Protein AF-A0A8D2QT32-F1 (afdb_monomer)

Mean predicted aligned error: 5.71 Å

Foldseek 3Di:
DLLLLLQLLQQLQFFDPPDPPQPPQDDNRAHPLSNLLSVLLVLLVVLLVLLVPQDDLVPDDPVNDDSVVSVVSNVVSNVSSVVSNVVSLVSQVVLVDVLLNVLQVVLSVLQVVLVCVVPVPVPPPPDLEDPDAPVVLLSSQCSNWQSSSLSSQLSSCVSSVHDPLLSNLSSLLSRLLRVLLQLLVQLVQQQDPDDPDRDDHRCHRQLNNQLCVVQPVVRSVVQQVVQCPPPNNGVSVSVSVSSNVDCSNVVSLVSSVVSLVSSLVSLVPGDDDPSSVVSNVSSVVSSDTD

Solvent-accessible surface area (backbone atoms only — not comparable to full-atom values): 15264 Å² total; per-residue (Å²): 112,63,27,58,49,33,48,30,53,35,38,20,58,43,78,38,92,83,51,82,87,64,65,86,56,50,59,95,54,30,47,56,65,40,52,52,48,17,53,34,50,43,32,42,51,50,17,52,52,39,50,68,64,54,73,66,75,92,74,64,52,86,86,77,55,60,69,69,57,53,53,50,49,39,53,50,31,50,53,52,17,50,52,33,38,51,50,25,53,53,56,46,58,72,62,75,40,68,67,45,43,50,40,52,54,51,20,52,52,34,31,54,54,18,50,46,64,70,56,68,56,74,71,51,88,90,56,87,54,74,99,55,52,66,70,56,49,52,52,42,46,35,25,52,64,9,33,50,43,9,34,47,28,20,34,36,28,54,76,50,61,44,55,73,68,58,18,48,29,32,22,45,22,27,32,23,41,36,50,14,44,51,40,38,62,51,40,46,70,79,70,53,84,66,80,92,64,78,61,82,77,64,58,78,24,59,27,46,28,43,29,26,69,76,62,36,62,71,58,42,54,49,52,54,56,72,30,18,62,99,73,79,52,67,40,45,56,65,53,47,53,54,32,62,76,46,64,4,46,61,51,34,52,52,50,18,40,52,25,27,52,51,16,51,59,32,50,68,82,38,55,93,42,72,39,40,51,51,55,46,49,53,39,52,61,49,55,60,73,135

Sequence (290 aa):
MRGLVVLLISKAAGPSTADLSFQHDMVSGIYSSQRSLAEITELIHTAFLVHRGIVNIGELKSCDGPLKDMQFGNKMAVLSGDFLLANACTSLAQLQNTKVVELISSAIGDLVQGIYYENSKSSEENCLTDDIGISRWKEQVFLSHSALLAKSCQAAMELAKHSAEIQDMAFQYGKHMSMSHKLHSDLQPFVRESSSDTIAFSLNSAPAILHQEFRGREAWLKQIREAQGKGNIVDYKKLQEAIKAGKGVTSAIDLCRCHGNRALAALERFPPSEARDALANIVYAVTRFP

InterPro domains:
  IPR000092 Polyprenyl synthetase-like [PF00348] (1-192)
  IPR008949 Isoprenoid synthase domain superfamily [G3DSA:1.10.600.10] (1-288)
  IPR008949 Isoprenoid synthase domain superfamily [SSF48576] (1-286)

Radius of gyration: 21.23 Å; Cα contacts (8 Å, |Δi|>4): 373; chains: 1; bounding box: 51×42×56 Å

Secondary structure (DSSP, 8-state):
-HHHHHHHHHHHH-S-TT-GGGGGGEETTEEHHHHHHHHHHHHHHHHHHHHHT---GGG--GGG--HHHHHHHHHHHHHHHHHHHHHHHHHHHHT--HHHHHHHHHHHHHHHHHHHHHHTTTTSTT-SS-S--HHHHHHHHIIIIIHHHHHHHHHHHHHTT--HHHHHHHHHHHHHHHHHHHHHHHHHHHHS--SS------TTSHHHHHHHHHH-HHHHHHHHHHHHGGGT---HHHHHHHHHHTTHHHHHHHHHHHHHHHHHHHHTTSPS-HHHHHHHHHHHHHH---

Structure (mmCIF, N/CA/C/O backbone):
data_AF-A0A8D2QT32-F1
#
_entry.id   AF-A0A8D2QT32-F1
#
loop_
_atom_site.group_PDB
_atom_site.id
_atom_site.type_symbol
_atom_site.label_atom_id
_atom_site.label_alt_id
_atom_site.label_comp_id
_atom_site.label_asym_id
_atom_site.label_entity_id
_atom_site.label_seq_id
_atom_site.pdbx_PDB_ins_code
_atom_site.Cartn_x
_atom_site.Cartn_y
_atom_site.Cartn_z
_atom_site.occupancy
_atom_site.B_iso_or_equiv
_atom_site.auth_seq_id
_atom_site.auth_comp_id
_atom_site.auth_asym_id
_atom_site.auth_atom_id
_atom_site.pdbx_PDB_model_num
ATOM 1 N N . MET A 1 1 ? -6.518 7.795 1.525 1.00 81.88 1 MET A N 1
ATOM 2 C CA . MET A 1 1 ? -7.447 6.669 1.209 1.00 81.88 1 MET A CA 1
ATOM 3 C C . MET A 1 1 ? -7.373 5.589 2.284 1.00 81.88 1 MET A C 1
ATOM 5 O O . MET A 1 1 ? -8.392 4.978 2.578 1.00 81.88 1 MET A O 1
ATOM 9 N N . ARG A 1 2 ? -6.199 5.357 2.887 1.00 93.25 2 ARG A N 1
ATOM 10 C CA . ARG A 1 2 ? -5.978 4.317 3.897 1.00 93.25 2 ARG A CA 1
ATOM 11 C C . ARG A 1 2 ? -6.874 4.509 5.124 1.00 93.25 2 ARG A C 1
ATOM 13 O O . ARG A 1 2 ? -7.544 3.566 5.518 1.00 93.25 2 ARG A O 1
ATOM 20 N N . GLY A 1 3 ? -6.970 5.729 5.651 1.00 95.88 3 GLY A N 1
ATOM 21 C CA . GLY A 1 3 ? -7.831 6.061 6.789 1.00 95.88 3 GLY A CA 1
ATOM 22 C C . GLY A 1 3 ? -9.308 5.794 6.494 1.00 95.88 3 GLY A C 1
ATOM 23 O O . GLY A 1 3 ? -9.981 5.137 7.279 1.00 95.88 3 GLY A O 1
ATOM 24 N N . LEU A 1 4 ? -9.797 6.193 5.313 1.00 97.38 4 LEU A N 1
ATOM 25 C CA . LEU A 1 4 ? -11.166 5.880 4.879 1.00 97.38 4 LEU A CA 1
ATOM 26 C C . LEU A 1 4 ? -11.419 4.368 4.840 1.00 97.38 4 LEU A C 1
ATOM 28 O O . LEU A 1 4 ? -12.460 3.910 5.297 1.00 97.38 4 LEU A O 1
ATOM 32 N N . VAL A 1 5 ? -10.470 3.588 4.325 1.00 98.38 5 VAL A N 1
ATOM 33 C CA . VAL A 1 5 ? -10.592 2.128 4.277 1.00 98.38 5 VAL A CA 1
ATOM 34 C C . VAL A 1 5 ? -10.629 1.525 5.683 1.00 98.38 5 VAL A C 1
ATOM 36 O O . VAL A 1 5 ? -11.460 0.658 5.936 1.00 98.38 5 VAL A O 1
ATOM 39 N N . VAL A 1 6 ? -9.798 2.020 6.607 1.00 98.56 6 VAL A N 1
ATOM 40 C CA . VAL A 1 6 ? -9.816 1.618 8.025 1.00 98.56 6 VAL A CA 1
ATOM 41 C C . VAL A 1 6 ? -11.172 1.938 8.671 1.00 98.56 6 VAL A C 1
ATOM 43 O O . VAL A 1 6 ? -11.722 1.111 9.396 1.00 98.56 6 VAL A O 1
ATOM 46 N N . LEU A 1 7 ? -11.767 3.094 8.370 1.00 98.31 7 LEU A N 1
ATOM 47 C CA . LEU A 1 7 ? -13.100 3.457 8.864 1.00 98.31 7 LEU A CA 1
ATOM 48 C C . LEU A 1 7 ? -14.201 2.574 8.265 1.00 98.31 7 LEU A C 1
ATOM 50 O O . LEU A 1 7 ? -15.083 2.110 8.984 1.00 98.31 7 LEU A O 1
ATOM 54 N N . LEU A 1 8 ? -14.150 2.318 6.958 1.00 98.44 8 LEU A N 1
ATOM 55 C CA . LEU A 1 8 ? -15.134 1.487 6.271 1.00 98.44 8 LEU A CA 1
ATOM 56 C C . LEU A 1 8 ? -15.074 0.029 6.739 1.00 98.44 8 LEU A C 1
ATOM 58 O O . LEU A 1 8 ? -16.126 -0.544 7.001 1.00 98.44 8 LEU A O 1
ATOM 62 N N . ILE A 1 9 ? -13.882 -0.560 6.906 1.00 98.31 9 ILE A N 1
ATOM 63 C CA . ILE A 1 9 ? -13.756 -1.938 7.415 1.00 98.31 9 ILE A CA 1
ATOM 64 C C . ILE A 1 9 ? -14.212 -2.030 8.876 1.00 98.31 9 ILE A C 1
ATOM 66 O O . ILE A 1 9 ? -14.893 -2.982 9.244 1.00 98.31 9 ILE A O 1
ATOM 70 N N . SER A 1 10 ? -13.938 -0.995 9.680 1.00 97.69 10 SER A N 1
ATOM 71 C CA . SER A 1 10 ? -14.458 -0.878 11.049 1.00 97.69 10 SER A CA 1
ATOM 72 C C . SER A 1 10 ? -15.986 -0.865 11.069 1.00 97.69 10 SER A C 1
ATOM 74 O O . SER A 1 10 ? -16.606 -1.628 11.807 1.00 97.69 10 SER A O 1
ATOM 76 N N . LYS A 1 11 ? -16.602 -0.047 10.207 1.00 97.00 11 LYS A N 1
ATOM 77 C CA . LYS A 1 11 ? -18.061 0.055 10.091 1.00 97.00 11 LYS A CA 1
ATOM 78 C C . LYS A 1 11 ? -18.697 -1.221 9.535 1.00 97.00 11 LYS A C 1
ATOM 80 O O . LYS A 1 11 ? -19.776 -1.592 9.982 1.00 97.00 11 LYS A O 1
ATOM 85 N N . ALA A 1 12 ? -18.045 -1.883 8.579 1.00 97.25 12 ALA A N 1
ATOM 86 C CA . ALA A 1 12 ? -18.522 -3.131 7.989 1.00 97.25 12 ALA A CA 1
ATOM 87 C C . ALA A 1 12 ? -18.511 -4.289 8.997 1.00 97.25 12 ALA A C 1
ATOM 89 O O . ALA A 1 12 ? -19.413 -5.119 8.974 1.00 97.25 12 ALA A O 1
ATOM 90 N N . ALA A 1 13 ? -17.518 -4.333 9.890 1.00 95.56 13 ALA A N 1
ATOM 91 C CA . ALA A 1 13 ? -17.451 -5.326 10.960 1.00 95.56 13 ALA A CA 1
ATOM 92 C C . ALA A 1 13 ? -18.494 -5.097 12.058 1.00 95.56 13 ALA A C 1
ATOM 94 O O . ALA A 1 13 ? -18.994 -6.059 12.638 1.00 95.56 13 ALA A O 1
ATOM 95 N N . GLY A 1 14 ? -18.828 -3.833 12.331 1.00 91.94 14 GLY A N 1
ATOM 96 C CA . GLY A 1 14 ? -19.738 -3.472 13.411 1.00 91.94 14 GLY A CA 1
ATOM 97 C C . GLY A 1 14 ? -19.169 -3.793 14.804 1.00 91.94 14 GLY A C 1
ATOM 98 O O . GLY A 1 14 ? -17.971 -4.071 14.949 1.00 91.94 14 GLY A O 1
ATOM 99 N N . PRO A 1 15 ? -20.006 -3.720 15.854 1.00 87.94 15 PRO A N 1
ATOM 100 C CA . PRO A 1 15 ? -19.589 -4.037 17.216 1.00 87.94 15 PRO A CA 1
ATOM 101 C C . PRO A 1 15 ? -19.313 -5.536 17.382 1.00 87.94 15 PRO A C 1
ATOM 103 O O . PRO A 1 15 ? -19.993 -6.374 16.788 1.00 87.94 15 PRO A O 1
ATOM 106 N N . SER A 1 16 ? -18.345 -5.885 18.231 1.00 81.19 16 SER A N 1
ATOM 107 C CA . SER A 1 16 ? -18.132 -7.283 18.620 1.00 81.19 16 SER A CA 1
ATOM 108 C C . SER A 1 16 ? -19.275 -7.770 19.512 1.00 81.19 16 SER A C 1
ATOM 110 O O . SER A 1 16 ? -19.752 -7.055 20.395 1.00 81.19 16 SER A O 1
ATOM 112 N N . THR A 1 17 ? -19.703 -9.015 19.309 1.00 70.00 17 THR A N 1
ATOM 113 C CA . THR A 1 17 ? -20.721 -9.674 20.142 1.00 70.00 17 THR A CA 1
ATOM 114 C C . THR A 1 17 ? -20.186 -10.092 21.513 1.00 70.00 17 THR A C 1
ATOM 116 O O . THR A 1 17 ? -20.956 -10.561 22.346 1.00 70.00 17 THR A O 1
ATOM 119 N N . ALA A 1 18 ? -18.875 -9.968 21.745 1.00 63.56 18 ALA A N 1
ATOM 120 C CA . ALA A 1 18 ? -18.213 -10.495 22.932 1.00 63.56 18 ALA A CA 1
ATOM 121 C C . ALA A 1 18 ? -18.346 -9.603 24.179 1.00 63.56 18 ALA A C 1
ATOM 123 O O . ALA A 1 18 ? -18.146 -10.105 25.282 1.00 63.56 18 ALA A O 1
ATOM 124 N N . ASP A 1 19 ? -18.660 -8.307 24.042 1.00 57.47 19 ASP A N 1
ATOM 125 C CA . ASP A 1 19 ? -18.630 -7.389 25.189 1.00 57.47 19 ASP A CA 1
ATOM 126 C C . ASP A 1 19 ? -19.572 -6.180 25.013 1.00 57.47 19 ASP A C 1
ATOM 128 O O . ASP A 1 19 ? -19.253 -5.193 24.346 1.00 57.47 19 ASP A O 1
ATOM 132 N N . LEU A 1 20 ? -20.759 -6.249 25.629 1.00 59.06 20 LEU A N 1
ATOM 133 C CA . LEU A 1 20 ? -21.784 -5.190 25.590 1.00 59.06 20 LEU A CA 1
ATOM 134 C C . LEU A 1 20 ? -21.351 -3.907 26.326 1.00 59.06 20 LEU A C 1
ATOM 136 O O . LEU A 1 20 ? -21.928 -2.846 26.098 1.00 59.06 20 LEU A O 1
ATOM 140 N N . SER A 1 21 ? -20.322 -3.983 27.179 1.00 59.03 21 SER A N 1
ATOM 141 C CA . SER A 1 21 ? -19.830 -2.850 27.976 1.00 59.03 21 SER A CA 1
ATOM 142 C C . SER A 1 21 ? -19.148 -1.752 27.144 1.00 59.03 21 SER A C 1
ATOM 144 O O . SER A 1 21 ? -19.046 -0.614 27.595 1.00 59.03 21 SER A O 1
ATOM 146 N N . PHE A 1 22 ? -18.737 -2.060 25.907 1.00 56.25 22 PHE A N 1
ATOM 147 C CA . PHE A 1 22 ? -18.022 -1.143 25.009 1.00 56.25 22 PHE A CA 1
ATOM 148 C C . PHE A 1 22 ? -18.933 -0.274 24.126 1.00 56.25 22 PHE A C 1
ATOM 150 O O . PHE A 1 22 ? -18.445 0.589 23.400 1.00 56.25 22 PHE A O 1
ATOM 157 N N . GLN A 1 23 ? -20.254 -0.474 24.149 1.00 58.44 23 GLN A N 1
ATOM 158 C CA . GLN A 1 23 ? -21.156 0.141 23.163 1.00 58.44 23 GLN A CA 1
ATOM 159 C C . GLN A 1 23 ? -21.310 1.670 23.291 1.00 58.44 23 GLN A C 1
ATOM 161 O O . GLN A 1 23 ? -21.752 2.310 22.338 1.00 58.44 23 GLN A O 1
ATOM 166 N N . HIS A 1 24 ? -20.926 2.275 24.421 1.00 58.06 24 HIS A N 1
ATOM 167 C CA . HIS A 1 24 ? -21.169 3.699 24.689 1.00 58.06 24 HIS A CA 1
ATOM 168 C C . HIS A 1 24 ? -20.260 4.688 23.924 1.00 58.06 24 HIS A C 1
ATOM 170 O O . HIS A 1 24 ? -20.623 5.858 23.826 1.00 58.06 24 HIS A O 1
ATOM 176 N N . ASP A 1 25 ? -19.157 4.239 23.307 1.00 75.00 25 ASP A N 1
ATOM 177 C CA . ASP A 1 25 ? -18.153 5.115 22.656 1.00 75.00 25 ASP A CA 1
ATOM 178 C C . ASP A 1 25 ? -18.213 5.136 21.115 1.00 75.00 25 ASP A C 1
ATOM 180 O O . ASP A 1 25 ? -17.286 5.596 20.427 1.00 75.00 25 ASP A O 1
ATOM 184 N N . MET A 1 26 ? -19.295 4.608 20.540 1.00 82.62 26 MET A N 1
ATOM 185 C CA . MET A 1 26 ? -19.442 4.480 19.093 1.00 82.62 26 MET A CA 1
ATOM 186 C C . MET A 1 26 ? -20.142 5.690 18.477 1.00 82.62 26 MET A C 1
ATOM 188 O O . MET A 1 26 ? -21.211 6.108 18.913 1.00 82.62 26 MET A O 1
ATOM 192 N N . VAL A 1 27 ? -19.586 6.198 17.378 1.00 85.12 27 VAL A N 1
ATOM 193 C CA . VAL A 1 27 ? -20.252 7.181 16.514 1.00 85.12 27 VAL A CA 1
ATOM 194 C C . VAL A 1 27 ? -20.451 6.537 15.150 1.00 85.12 27 VAL A C 1
ATOM 196 O O . VAL A 1 27 ? -19.493 6.079 14.530 1.00 85.12 27 VAL A O 1
ATOM 199 N N . SER A 1 28 ? -21.702 6.464 14.688 1.00 85.81 28 SER A N 1
ATOM 200 C CA . SER A 1 28 ? -22.063 5.878 13.385 1.00 85.81 28 SER A CA 1
ATOM 201 C C . SER A 1 28 ? -21.561 4.440 13.165 1.00 85.81 28 SER A C 1
ATOM 203 O O . SER A 1 28 ? -21.249 4.058 12.034 1.00 85.81 28 SER A O 1
ATOM 205 N N . GLY A 1 29 ? -21.480 3.642 14.234 1.00 87.69 29 GLY A N 1
ATOM 206 C CA . GLY A 1 29 ? -21.033 2.248 14.160 1.00 87.69 29 GLY A CA 1
ATOM 207 C C . GLY A 1 29 ? -19.516 2.042 14.275 1.00 87.69 29 GLY A C 1
ATOM 208 O O . GLY A 1 29 ? -19.057 0.933 14.030 1.00 87.69 29 GLY A O 1
ATOM 209 N N . ILE A 1 30 ? -18.740 3.074 14.631 1.00 94.38 30 ILE A N 1
ATOM 210 C CA . ILE A 1 30 ? -17.270 3.015 14.717 1.00 94.38 30 ILE A CA 1
ATOM 211 C C . ILE A 1 30 ? -16.802 3.497 16.096 1.00 94.38 30 ILE A C 1
ATOM 213 O O . ILE A 1 30 ? -17.221 4.564 16.556 1.00 94.38 30 ILE A O 1
ATOM 217 N N . TYR A 1 31 ? -15.903 2.747 16.737 1.00 93.75 31 TYR A N 1
ATOM 218 C CA . TYR A 1 31 ? -15.317 3.120 18.029 1.00 93.75 31 TYR A CA 1
ATOM 219 C C . TYR A 1 31 ? -14.386 4.336 17.906 1.00 93.75 31 TYR A C 1
ATOM 221 O O . TYR A 1 31 ? -13.722 4.533 16.886 1.00 93.75 31 TYR A O 1
ATOM 229 N N . SER A 1 32 ? -14.288 5.147 18.966 1.00 94.62 32 SER A N 1
ATOM 230 C CA . SER A 1 32 ? -13.335 6.270 19.025 1.00 94.62 32 SER A CA 1
ATOM 231 C C . SER A 1 32 ? -11.892 5.831 18.734 1.00 94.62 32 SER A C 1
ATOM 233 O O . SER A 1 32 ? -11.219 6.421 17.893 1.00 94.62 32 SER A O 1
ATOM 235 N N . SER A 1 33 ? -11.461 4.711 19.321 1.00 95.81 33 SER A N 1
ATOM 236 C CA . SER A 1 33 ? -10.128 4.135 19.107 1.00 95.81 33 SER A CA 1
ATOM 237 C C . SER A 1 33 ? -9.857 3.754 17.646 1.00 95.81 33 SER A C 1
ATOM 239 O O . SER A 1 33 ? -8.755 3.974 17.147 1.00 95.81 33 SER A O 1
ATOM 241 N N . GLN A 1 34 ? -10.856 3.237 16.922 1.00 97.38 34 GLN A N 1
ATOM 242 C CA . GLN A 1 34 ? -10.737 2.920 15.493 1.00 97.38 34 GLN A CA 1
ATOM 243 C C . GLN A 1 34 ? -10.614 4.183 14.628 1.00 97.38 34 GLN A C 1
ATOM 245 O O . GLN A 1 34 ? -9.887 4.177 13.634 1.00 97.38 34 GLN A O 1
ATOM 250 N N . ARG A 1 35 ? -11.286 5.280 15.007 1.00 97.25 35 ARG A N 1
ATOM 251 C CA . ARG A 1 35 ? -11.129 6.584 14.339 1.00 97.25 35 ARG A CA 1
ATOM 252 C C . ARG A 1 35 ? -9.726 7.142 14.554 1.00 97.25 35 ARG A C 1
ATOM 254 O O . ARG A 1 35 ? -9.061 7.480 13.578 1.00 97.25 35 ARG A O 1
ATOM 261 N N . SER A 1 36 ? -9.236 7.118 15.792 1.00 97.81 36 SER A N 1
ATOM 262 C CA . SER A 1 36 ? -7.853 7.488 16.102 1.00 97.81 36 SER A CA 1
ATOM 263 C C . SER A 1 36 ? -6.843 6.611 15.352 1.00 97.81 36 SER A C 1
ATOM 265 O O . SER A 1 36 ? -5.858 7.121 14.830 1.00 97.81 36 SER A O 1
ATOM 267 N N . LEU A 1 37 ? -7.097 5.306 15.199 1.00 98.62 37 LEU A N 1
ATOM 268 C CA . LEU A 1 37 ? -6.250 4.426 14.384 1.00 98.62 37 LEU A CA 1
ATOM 269 C C . LEU A 1 37 ? -6.241 4.816 12.896 1.00 98.62 37 LEU A C 1
ATOM 271 O O . LEU A 1 37 ? -5.194 4.743 12.247 1.00 98.62 37 LEU A O 1
ATOM 275 N N . ALA A 1 38 ? -7.381 5.232 12.341 1.00 98.50 38 ALA A N 1
ATOM 276 C CA . ALA A 1 38 ? -7.453 5.724 10.967 1.00 98.50 38 ALA A CA 1
ATOM 277 C C . ALA A 1 38 ? -6.614 7.002 10.777 1.00 98.50 38 ALA A C 1
ATOM 279 O O . ALA A 1 38 ? -5.902 7.117 9.777 1.00 98.50 38 ALA A O 1
ATOM 280 N N . GLU A 1 39 ? -6.640 7.914 11.753 1.00 98.38 39 GLU A N 1
ATOM 281 C CA . GLU A 1 39 ? -5.803 9.123 11.782 1.00 98.38 39 GLU A CA 1
ATOM 282 C C . GLU A 1 39 ? -4.313 8.776 11.890 1.00 98.38 39 GLU A C 1
ATOM 284 O O . GLU A 1 39 ? -3.517 9.228 11.068 1.00 98.38 39 GLU A O 1
ATOM 289 N N . ILE A 1 40 ? -3.939 7.900 12.831 1.00 98.62 40 ILE A N 1
ATOM 290 C CA . ILE A 1 40 ? -2.567 7.388 12.995 1.00 98.62 40 ILE A CA 1
ATOM 291 C C . ILE A 1 40 ? -2.056 6.783 11.683 1.00 98.62 40 ILE A C 1
ATOM 293 O O . ILE A 1 40 ? -0.932 7.053 11.261 1.00 98.62 40 ILE A O 1
ATOM 297 N N . THR A 1 41 ? -2.892 5.994 11.006 1.00 98.62 41 THR A N 1
ATOM 298 C CA . THR A 1 41 ? -2.541 5.353 9.733 1.00 98.62 41 THR A CA 1
ATOM 299 C C . THR A 1 41 ? -2.228 6.385 8.645 1.00 98.62 41 THR A C 1
ATOM 301 O O . THR A 1 41 ? -1.251 6.222 7.913 1.00 98.62 41 THR A O 1
ATOM 304 N N . GLU A 1 42 ? -3.022 7.453 8.525 1.00 98.12 42 GLU A N 1
ATOM 305 C CA . GLU A 1 42 ? -2.759 8.519 7.547 1.00 98.12 42 GLU A CA 1
ATOM 306 C C . GLU A 1 42 ? -1.569 9.403 7.955 1.00 98.12 42 GLU A C 1
ATOM 308 O O . GLU A 1 42 ? -0.811 9.815 7.078 1.00 98.12 42 GLU A O 1
ATOM 313 N N . LEU A 1 43 ? -1.322 9.635 9.251 1.00 98.19 43 LEU A N 1
ATOM 314 C CA . LEU A 1 43 ? -0.118 10.336 9.721 1.00 98.19 43 LEU A CA 1
ATOM 315 C C . LEU A 1 43 ? 1.160 9.574 9.353 1.00 98.19 43 LEU A C 1
ATOM 317 O O . LEU A 1 43 ? 2.068 10.165 8.770 1.00 98.19 43 LEU A O 1
ATOM 321 N N . ILE A 1 44 ? 1.212 8.262 9.615 1.00 98.31 44 ILE A N 1
ATOM 322 C CA . ILE A 1 44 ? 2.354 7.407 9.240 1.00 98.31 44 ILE A CA 1
ATOM 323 C C . ILE A 1 44 ? 2.535 7.405 7.724 1.00 98.31 44 ILE A C 1
ATOM 325 O O . ILE A 1 44 ? 3.650 7.551 7.224 1.00 98.31 44 ILE A O 1
ATOM 329 N N . HIS A 1 45 ? 1.440 7.264 6.972 1.00 96.81 45 HIS A N 1
ATOM 330 C CA . HIS A 1 45 ? 1.511 7.288 5.517 1.00 96.81 45 HIS A CA 1
ATOM 331 C C . HIS A 1 45 ? 2.027 8.632 4.987 1.00 96.81 45 HIS A C 1
ATOM 333 O O . HIS A 1 45 ? 2.850 8.656 4.075 1.00 96.81 45 HIS A O 1
ATOM 339 N N . THR A 1 46 ? 1.580 9.741 5.573 1.00 97.25 46 THR A N 1
ATOM 340 C CA . THR A 1 46 ? 2.015 11.085 5.185 1.00 97.25 46 THR A CA 1
ATOM 341 C C . THR A 1 46 ? 3.487 11.300 5.524 1.00 97.25 46 THR A C 1
ATOM 343 O O . THR A 1 46 ? 4.230 11.768 4.666 1.00 97.25 46 THR A O 1
ATOM 346 N N . ALA A 1 47 ? 3.939 10.887 6.714 1.00 97.00 47 ALA A N 1
ATOM 347 C CA . ALA A 1 47 ? 5.352 10.916 7.094 1.00 97.00 47 ALA A CA 1
ATOM 348 C C . ALA A 1 47 ? 6.220 10.167 6.070 1.00 97.00 47 ALA A C 1
ATOM 350 O O . ALA A 1 47 ? 7.200 10.704 5.557 1.00 97.00 47 ALA A O 1
ATOM 351 N N . PHE A 1 48 ? 5.786 8.961 5.695 1.00 94.75 48 PHE A N 1
ATOM 352 C CA . PHE A 1 48 ? 6.442 8.139 4.684 1.00 94.75 48 PHE A CA 1
ATOM 353 C C . PHE A 1 48 ? 6.501 8.817 3.306 1.00 94.75 48 PHE A C 1
ATOM 355 O O . PHE A 1 48 ? 7.537 8.768 2.646 1.00 94.75 48 PHE A O 1
ATOM 362 N N . LEU A 1 49 ? 5.424 9.475 2.860 1.00 93.56 49 LEU A N 1
ATOM 363 C CA . LEU A 1 49 ? 5.423 10.225 1.597 1.00 93.56 49 LEU A CA 1
ATOM 364 C C . LEU A 1 49 ? 6.377 11.424 1.633 1.00 93.56 49 LEU A C 1
ATOM 366 O O . LEU A 1 49 ? 7.089 11.653 0.657 1.00 93.56 49 LEU A O 1
ATOM 370 N N . VAL A 1 50 ? 6.418 12.156 2.749 1.00 94.94 50 VAL A N 1
ATOM 371 C CA . VAL A 1 50 ? 7.339 13.286 2.937 1.00 94.94 50 VAL A CA 1
ATOM 372 C C . VAL A 1 50 ? 8.791 12.808 2.869 1.00 94.94 50 VAL A C 1
ATOM 374 O O . VAL A 1 50 ? 9.583 13.377 2.121 1.00 94.94 50 VAL A O 1
ATOM 377 N N . HIS A 1 51 ? 9.139 11.730 3.579 1.00 93.69 51 HIS A N 1
ATOM 378 C CA . HIS A 1 51 ? 10.491 11.161 3.542 1.00 93.69 51 HIS A CA 1
ATOM 379 C C . HIS A 1 51 ? 10.875 10.626 2.157 1.00 93.69 51 HIS A C 1
ATOM 381 O O . HIS A 1 51 ? 12.011 10.806 1.728 1.00 93.69 51 HIS A O 1
ATOM 387 N N . ARG A 1 52 ? 9.937 10.030 1.408 1.00 88.06 52 ARG A N 1
ATOM 388 C CA . ARG A 1 52 ? 10.173 9.609 0.012 1.00 88.06 52 ARG A CA 1
ATOM 389 C C . ARG A 1 52 ? 10.391 10.770 -0.958 1.00 88.06 52 ARG A C 1
ATOM 391 O O . ARG A 1 52 ? 10.917 10.539 -2.040 1.00 88.06 52 ARG A O 1
ATOM 398 N N . GLY A 1 53 ? 9.972 11.982 -0.599 1.00 86.56 53 GLY A N 1
ATOM 399 C CA . GLY A 1 53 ? 10.169 13.186 -1.406 1.00 86.56 53 GLY A CA 1
ATOM 400 C C . GLY A 1 53 ? 11.580 13.777 -1.326 1.00 86.56 53 GLY A C 1
ATOM 401 O O . GLY A 1 53 ? 11.855 14.749 -2.025 1.00 86.56 53 GLY A O 1
ATOM 402 N N . ILE A 1 54 ? 12.467 13.228 -0.487 1.00 88.62 54 ILE A N 1
ATOM 403 C CA . ILE A 1 54 ? 13.853 13.693 -0.353 1.00 88.62 54 ILE A CA 1
ATOM 404 C C . ILE A 1 54 ? 14.619 13.400 -1.647 1.00 88.62 54 ILE A C 1
ATOM 406 O O . ILE A 1 54 ? 14.675 12.259 -2.105 1.00 88.62 54 ILE A O 1
ATOM 410 N N . VAL A 1 55 ? 15.241 14.432 -2.217 1.00 82.88 55 VAL A N 1
ATOM 411 C CA . VAL A 1 55 ? 15.966 14.330 -3.494 1.00 82.88 55 VAL A CA 1
ATOM 412 C C . VAL A 1 55 ? 17.443 13.990 -3.296 1.00 82.88 55 VAL A C 1
ATOM 414 O O . VAL A 1 55 ? 18.072 14.461 -2.340 1.00 82.88 55 VAL A O 1
ATOM 417 N N . ASN A 1 56 ? 18.024 13.225 -4.228 1.00 81.69 56 ASN A N 1
ATOM 418 C CA . ASN A 1 56 ? 19.469 13.009 -4.275 1.00 81.69 56 ASN A CA 1
ATOM 419 C C . ASN A 1 56 ? 20.173 14.269 -4.799 1.00 81.69 56 ASN A C 1
ATOM 421 O O . ASN A 1 56 ? 20.138 14.583 -5.986 1.00 81.69 56 ASN A O 1
ATOM 425 N N . ILE A 1 57 ? 20.852 14.977 -3.899 1.00 83.00 57 ILE A N 1
ATOM 426 C CA . ILE A 1 57 ? 21.546 16.231 -4.206 1.00 83.00 57 ILE A CA 1
ATOM 427 C C . ILE A 1 57 ? 22.663 16.036 -5.248 1.00 83.00 57 ILE A C 1
ATOM 429 O O . ILE A 1 57 ? 22.945 16.955 -6.013 1.00 83.00 57 ILE A O 1
ATOM 433 N N . GLY A 1 58 ? 23.280 14.849 -5.305 1.00 76.50 58 GLY A N 1
ATOM 434 C CA . GLY A 1 58 ? 24.329 14.535 -6.282 1.00 76.50 58 GLY A CA 1
ATOM 435 C C . GLY A 1 58 ? 23.833 14.434 -7.729 1.00 76.50 58 GLY A C 1
ATOM 436 O O . GLY A 1 58 ? 24.642 14.498 -8.648 1.00 76.50 58 GLY A O 1
ATOM 437 N N . GLU A 1 59 ? 22.520 14.308 -7.933 1.00 79.19 59 GLU A N 1
ATOM 438 C CA . GLU A 1 59 ? 21.881 14.184 -9.250 1.00 79.19 59 GLU A CA 1
ATOM 439 C C . GLU A 1 59 ? 21.193 15.482 -9.709 1.00 79.19 59 GLU A C 1
ATOM 441 O O . GLU A 1 59 ? 20.574 15.507 -10.776 1.00 79.19 59 GLU A O 1
ATOM 446 N N . LEU A 1 60 ? 21.304 16.567 -8.929 1.00 79.75 60 LEU A N 1
ATOM 447 C CA . LEU A 1 60 ? 20.703 17.857 -9.269 1.00 79.75 60 LEU A CA 1
ATOM 448 C C . 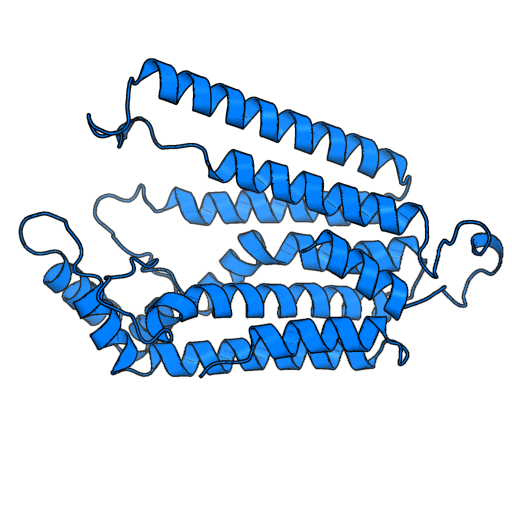LEU A 1 60 ? 21.292 18.423 -10.565 1.00 79.75 60 LEU A C 1
ATOM 450 O O . LEU A 1 60 ? 22.508 18.530 -10.743 1.00 79.75 60 LEU A O 1
ATOM 454 N N . LYS A 1 61 ? 20.407 18.865 -11.452 1.00 77.19 61 LYS A N 1
ATOM 455 C CA . LYS A 1 61 ? 20.736 19.632 -12.650 1.00 77.19 61 LYS A CA 1
ATOM 456 C C . LYS A 1 61 ? 20.690 21.122 -12.334 1.00 77.19 61 LYS A C 1
ATOM 458 O O . LYS A 1 61 ? 20.005 21.570 -11.420 1.00 77.19 61 LYS A O 1
ATOM 463 N N . SER A 1 62 ? 21.368 21.929 -13.147 1.00 73.38 62 SER A N 1
ATOM 464 C CA . SER A 1 62 ? 21.371 23.392 -12.990 1.00 73.38 62 SER A CA 1
ATOM 465 C C . SER A 1 62 ? 19.974 24.028 -13.068 1.00 73.38 62 SER A C 1
ATOM 467 O O . SER A 1 62 ? 19.774 25.113 -12.528 1.00 73.38 62 SER A O 1
ATOM 469 N N . CYS A 1 63 ? 19.008 23.363 -13.712 1.00 79.75 63 CYS A N 1
ATOM 470 C CA . CYS A 1 63 ? 17.611 23.793 -13.792 1.00 79.75 63 CYS A CA 1
ATOM 471 C C . CYS A 1 63 ? 16.787 23.516 -12.528 1.00 79.75 63 CYS A C 1
ATOM 473 O O . CYS A 1 63 ? 15.704 24.079 -12.396 1.00 79.75 63 CYS A O 1
ATOM 475 N N . ASP A 1 64 ? 17.281 22.684 -11.608 1.00 78.00 64 ASP A N 1
ATOM 476 C CA . ASP A 1 64 ? 16.521 22.253 -10.430 1.00 78.00 64 ASP A CA 1
ATOM 477 C C . ASP A 1 64 ? 16.542 23.307 -9.308 1.00 78.00 64 ASP A C 1
ATOM 479 O O . ASP A 1 64 ? 15.859 23.169 -8.302 1.00 78.00 64 ASP A O 1
ATOM 483 N N . GLY A 1 65 ? 17.273 24.407 -9.494 1.00 81.12 65 GLY A N 1
ATOM 484 C CA . GLY A 1 65 ? 17.343 25.521 -8.554 1.00 81.12 65 GLY A CA 1
ATOM 485 C C . GLY A 1 65 ? 18.588 25.492 -7.663 1.00 81.12 65 GLY A C 1
ATOM 486 O O . GLY A 1 65 ? 19.478 24.654 -7.833 1.00 81.12 65 GLY A O 1
ATOM 487 N N . PRO A 1 66 ? 18.717 26.453 -6.733 1.00 87.44 66 PRO A N 1
ATOM 488 C CA . PRO A 1 66 ? 19.922 26.593 -5.927 1.00 87.44 66 PRO A CA 1
ATOM 489 C C . PRO A 1 66 ? 20.140 25.395 -4.994 1.00 87.44 66 PRO A C 1
ATOM 491 O O . PRO A 1 66 ? 19.253 25.007 -4.235 1.00 87.44 66 PRO A O 1
ATOM 494 N N . LEU A 1 67 ? 21.372 24.874 -4.966 1.00 86.56 67 LEU A N 1
ATOM 495 C CA . LEU A 1 67 ? 21.788 23.767 -4.090 1.00 86.56 67 LEU A CA 1
ATOM 496 C C . LEU A 1 67 ? 21.384 23.982 -2.621 1.00 86.56 67 LEU A C 1
ATOM 498 O O . LEU A 1 67 ? 20.928 23.061 -1.946 1.00 86.56 67 LEU A O 1
ATOM 502 N N . LYS A 1 68 ? 21.547 25.215 -2.133 1.00 88.19 68 LYS A N 1
ATOM 503 C CA . LYS A 1 68 ? 21.228 25.600 -0.755 1.00 88.19 68 LYS A CA 1
ATOM 504 C C . LYS A 1 68 ? 19.735 25.455 -0.443 1.00 88.19 68 LYS A C 1
ATOM 506 O O . LYS A 1 68 ? 19.389 25.028 0.657 1.00 88.19 68 LYS A O 1
ATOM 511 N N . ASP A 1 69 ? 18.871 25.771 -1.403 1.00 88.56 69 ASP A N 1
ATOM 512 C CA . ASP A 1 69 ? 17.420 25.693 -1.230 1.00 88.56 69 ASP A CA 1
ATOM 513 C C . ASP A 1 69 ? 16.967 24.231 -1.216 1.00 88.56 69 ASP A C 1
ATOM 515 O O . ASP A 1 69 ? 16.181 23.842 -0.357 1.00 88.56 69 ASP A O 1
ATOM 519 N N . MET A 1 70 ? 17.552 23.392 -2.078 1.00 89.25 70 MET A N 1
ATOM 520 C CA . MET A 1 70 ? 17.319 21.942 -2.077 1.00 89.25 70 MET A CA 1
ATOM 521 C C . MET A 1 70 ? 17.783 21.275 -0.779 1.00 89.25 70 MET A C 1
ATOM 523 O O . MET A 1 70 ? 17.059 20.472 -0.192 1.00 89.25 70 MET A O 1
ATOM 527 N N . GLN A 1 71 ? 18.960 21.646 -0.272 1.00 89.62 71 GLN A N 1
ATOM 528 C CA . GLN A 1 71 ? 19.451 21.181 1.029 1.00 89.62 71 GLN A CA 1
ATOM 529 C C . GLN A 1 71 ? 18.515 21.579 2.173 1.00 89.62 71 GLN A C 1
ATOM 531 O O . GLN A 1 71 ? 18.225 20.765 3.054 1.00 89.62 71 GLN A O 1
ATOM 536 N N . PHE A 1 72 ? 18.030 22.822 2.163 1.00 91.38 72 PHE A N 1
ATOM 537 C CA . PHE A 1 72 ? 17.079 23.301 3.158 1.00 91.38 72 PHE A CA 1
ATOM 538 C C . PHE A 1 72 ? 15.735 22.569 3.059 1.00 91.38 72 PHE A C 1
ATOM 540 O O . PHE A 1 72 ? 15.216 22.114 4.078 1.00 91.38 72 PHE A O 1
ATOM 547 N N . GLY A 1 73 ? 15.213 22.382 1.844 1.00 92.19 73 GLY A N 1
ATOM 548 C CA . GLY A 1 73 ? 14.000 21.610 1.576 1.00 92.19 73 GLY A CA 1
ATOM 549 C C . GLY A 1 73 ? 14.103 20.174 2.088 1.00 92.19 73 GLY A C 1
ATOM 550 O O . GLY A 1 73 ? 13.237 19.738 2.844 1.00 92.19 73 GLY A O 1
ATOM 551 N N . ASN A 1 74 ? 15.203 19.476 1.787 1.00 93.75 74 ASN A N 1
ATOM 552 C CA . ASN A 1 74 ? 15.466 18.130 2.304 1.00 93.75 74 ASN A CA 1
ATOM 553 C C . ASN A 1 74 ? 15.517 18.103 3.839 1.00 93.75 74 ASN A C 1
ATOM 555 O O . ASN A 1 74 ? 14.921 17.223 4.457 1.00 93.75 74 ASN A O 1
ATOM 559 N N . LYS A 1 75 ? 16.172 19.083 4.478 1.00 95.06 75 LYS A N 1
ATOM 560 C CA . LYS A 1 75 ? 16.205 19.184 5.946 1.00 95.06 75 LYS A CA 1
ATOM 561 C C . LYS A 1 75 ? 14.802 19.351 6.535 1.00 95.06 75 LYS A C 1
ATOM 563 O O . LYS A 1 75 ? 14.477 18.698 7.525 1.00 95.06 75 LYS A O 1
ATOM 568 N N . MET A 1 76 ? 13.977 20.208 5.936 1.00 95.94 76 MET A N 1
ATOM 569 C CA . MET A 1 76 ? 12.594 20.401 6.373 1.00 95.94 76 MET A CA 1
ATOM 570 C C . MET A 1 76 ? 11.748 19.147 6.146 1.00 95.94 76 MET A C 1
ATOM 572 O O . MET A 1 76 ? 10.991 18.781 7.037 1.00 95.94 76 MET A O 1
ATOM 576 N N . ALA A 1 77 ? 11.921 18.448 5.021 1.00 95.31 77 ALA A N 1
ATOM 577 C CA . ALA A 1 77 ? 11.225 17.194 4.742 1.00 95.31 77 ALA A CA 1
ATOM 578 C C . ALA A 1 77 ? 11.539 16.119 5.796 1.00 95.31 77 ALA A C 1
ATOM 580 O O . ALA A 1 77 ? 10.616 15.519 6.344 1.00 95.31 77 ALA A O 1
ATOM 581 N N . VAL A 1 78 ? 12.817 15.928 6.152 1.00 96.3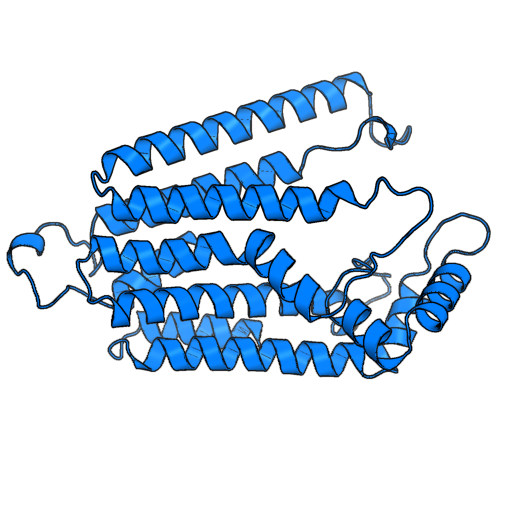8 78 VAL A N 1
ATOM 582 C CA . VAL A 1 78 ? 13.212 14.996 7.226 1.00 96.38 78 VAL A CA 1
ATOM 583 C C . VAL A 1 78 ? 12.494 15.344 8.532 1.00 96.38 78 VAL A C 1
ATOM 585 O O . VAL A 1 78 ? 11.773 14.508 9.072 1.00 96.38 78 VAL A O 1
ATOM 588 N N . LEU A 1 79 ? 12.605 16.598 8.987 1.00 97.62 79 LEU A N 1
ATOM 589 C CA . LEU A 1 79 ? 12.007 17.046 10.250 1.00 97.62 79 LEU A CA 1
ATOM 590 C C . LEU A 1 79 ? 10.475 16.961 10.254 1.00 97.62 79 LEU A C 1
ATOM 592 O O . LEU A 1 79 ? 9.880 16.599 11.266 1.00 97.62 79 LEU A O 1
ATOM 596 N N . SER A 1 80 ? 9.818 17.295 9.141 1.00 97.88 80 SER A N 1
ATOM 597 C CA . SER A 1 80 ? 8.363 17.190 9.015 1.00 97.88 80 SER A CA 1
ATOM 598 C C . SER A 1 80 ? 7.893 15.739 9.063 1.00 97.88 80 SER A C 1
ATOM 600 O O . SER A 1 80 ? 6.910 15.449 9.745 1.00 97.88 80 SER A O 1
ATOM 602 N N . GLY A 1 81 ? 8.593 14.822 8.389 1.00 97.62 81 GLY A N 1
ATOM 603 C CA . GLY A 1 81 ? 8.282 13.398 8.480 1.00 97.62 81 GLY A CA 1
ATOM 604 C C . GLY A 1 81 ? 8.494 12.853 9.896 1.00 97.62 81 GLY A C 1
ATOM 605 O O . GLY A 1 81 ? 7.619 12.160 10.414 1.00 97.62 81 GLY A O 1
ATOM 606 N N . ASP A 1 82 ? 9.577 13.253 10.569 1.00 98.12 82 ASP A N 1
ATOM 607 C CA . ASP A 1 82 ? 9.865 12.847 11.951 1.00 98.12 82 ASP A CA 1
ATOM 608 C C . ASP A 1 82 ? 8.805 13.367 12.930 1.00 98.12 82 ASP A C 1
ATOM 610 O O . ASP A 1 82 ? 8.337 12.630 13.797 1.00 98.12 82 ASP A O 1
ATOM 614 N N . PHE A 1 83 ? 8.367 14.617 12.763 1.00 98.25 83 PHE A N 1
ATOM 615 C CA . PHE A 1 83 ? 7.299 15.211 13.568 1.00 98.25 83 PHE A CA 1
ATOM 616 C C . PHE A 1 83 ? 5.967 14.463 13.407 1.00 98.25 83 PHE A C 1
ATOM 618 O O . PHE A 1 83 ? 5.304 14.147 14.397 1.00 98.25 83 PHE A O 1
ATOM 625 N N . LEU A 1 84 ? 5.576 14.142 12.168 1.00 98.31 84 LEU A N 1
ATOM 626 C CA . LEU A 1 84 ? 4.360 13.372 11.892 1.00 98.31 84 LEU A CA 1
ATOM 627 C C . LEU A 1 84 ? 4.435 11.965 12.495 1.00 98.31 84 LEU A C 1
ATOM 629 O O . LEU A 1 84 ? 3.466 11.510 13.106 1.00 98.31 84 LEU A O 1
ATOM 633 N N . LEU A 1 85 ? 5.586 11.298 12.369 1.00 98.00 85 LEU A N 1
ATOM 634 C CA . LEU A 1 85 ? 5.801 9.970 12.937 1.00 98.00 85 LEU A CA 1
ATOM 635 C C . LEU A 1 85 ? 5.780 9.999 14.473 1.00 98.00 85 LEU A C 1
ATOM 637 O O . LEU A 1 85 ? 5.155 9.137 15.086 1.00 98.00 85 LEU A O 1
ATOM 641 N N . ALA A 1 86 ? 6.385 11.009 15.104 1.00 98.31 86 ALA A N 1
ATOM 642 C CA . ALA A 1 86 ? 6.359 11.185 16.556 1.00 98.31 86 ALA A CA 1
ATOM 643 C C . ALA A 1 86 ? 4.932 11.395 17.091 1.00 98.31 86 ALA A C 1
ATOM 645 O O . ALA A 1 86 ? 4.544 10.781 18.091 1.00 98.31 86 ALA A O 1
ATOM 646 N N . ASN A 1 87 ? 4.121 12.201 16.398 1.00 98.25 87 ASN A N 1
ATOM 647 C CA . ASN A 1 87 ? 2.708 12.376 16.738 1.00 98.25 87 ASN A CA 1
ATOM 648 C C . ASN A 1 87 ? 1.925 11.071 16.567 1.00 98.25 87 ASN A C 1
ATOM 650 O O . ASN A 1 87 ? 1.185 10.687 17.469 1.00 98.25 87 ASN A O 1
ATOM 654 N N . ALA A 1 88 ? 2.139 10.347 15.464 1.00 98.31 88 ALA A N 1
ATOM 655 C CA . ALA A 1 88 ? 1.506 9.051 15.245 1.00 98.31 88 ALA A CA 1
ATOM 656 C C . ALA A 1 88 ? 1.857 8.043 16.351 1.00 98.31 88 ALA A C 1
ATOM 658 O O . ALA A 1 88 ? 0.964 7.375 16.865 1.00 98.31 88 ALA A O 1
ATOM 659 N N . CYS A 1 89 ? 3.125 7.968 16.766 1.00 97.94 89 CYS A N 1
ATOM 660 C CA . CYS A 1 89 ? 3.572 7.111 17.868 1.00 97.94 89 CYS A CA 1
ATOM 661 C C . CYS A 1 89 ? 2.953 7.520 19.213 1.00 97.94 89 CYS A C 1
ATOM 663 O O . CYS A 1 89 ? 2.559 6.655 19.996 1.00 97.94 89 CYS A O 1
ATOM 665 N N . THR A 1 90 ? 2.821 8.824 19.470 1.00 98.25 90 THR A N 1
ATOM 666 C CA . THR A 1 90 ? 2.173 9.345 20.683 1.00 98.25 90 THR A CA 1
ATOM 667 C C . THR A 1 90 ? 0.698 8.948 20.727 1.00 98.25 90 THR A C 1
ATOM 669 O O . THR A 1 90 ? 0.240 8.384 21.720 1.00 98.25 90 THR A O 1
ATOM 672 N N . SER A 1 91 ? -0.039 9.162 19.634 1.00 97.81 91 SER A N 1
ATOM 673 C CA . SER A 1 91 ? -1.442 8.751 19.519 1.00 97.81 91 SER A CA 1
ATOM 674 C C . SER A 1 91 ? -1.609 7.229 19.567 1.00 97.81 91 SER A C 1
ATOM 676 O O . SER A 1 91 ? -2.550 6.733 20.180 1.00 97.81 91 SER A O 1
ATOM 678 N N . LEU A 1 92 ? -0.679 6.468 18.985 1.00 97.81 92 LEU A N 1
ATOM 679 C CA . LEU A 1 92 ? -0.673 5.005 19.038 1.00 97.81 92 LEU A CA 1
ATOM 680 C C . LEU A 1 92 ? -0.514 4.489 20.475 1.00 97.81 92 LEU A C 1
ATOM 682 O O . LEU A 1 92 ? -1.222 3.567 20.870 1.00 97.81 92 LEU A O 1
ATOM 686 N N . ALA A 1 93 ? 0.354 5.109 21.279 1.00 97.81 93 ALA A N 1
ATOM 687 C CA . ALA A 1 93 ? 0.503 4.775 22.696 1.00 97.81 93 ALA A CA 1
ATOM 688 C C . ALA A 1 93 ? -0.759 5.107 23.516 1.00 97.81 93 ALA A C 1
ATOM 690 O O . ALA A 1 93 ? -1.125 4.358 24.423 1.00 97.81 93 ALA A O 1
ATOM 691 N N . GLN A 1 94 ? -1.463 6.192 23.172 1.00 97.38 94 GLN A N 1
ATOM 692 C CA . GLN A 1 94 ? -2.719 6.590 23.823 1.00 97.38 94 GLN A CA 1
ATOM 693 C C . GLN A 1 94 ? -3.867 5.595 23.597 1.00 97.38 94 GLN A C 1
ATOM 695 O O . GLN A 1 94 ? -4.804 5.581 24.392 1.00 97.38 94 GLN A O 1
ATOM 700 N N . LEU A 1 95 ? -3.788 4.725 22.580 1.00 96.25 95 LEU A N 1
ATOM 701 C CA . LEU A 1 95 ? -4.759 3.639 22.392 1.00 96.25 95 LEU A CA 1
ATOM 702 C C . LEU A 1 95 ? -4.678 2.560 23.484 1.00 96.25 95 LEU A C 1
ATOM 704 O O . LEU A 1 95 ? -5.597 1.753 23.588 1.00 96.25 95 LEU A O 1
ATOM 708 N N . GLN A 1 96 ? -3.588 2.516 24.266 1.00 96.31 96 GLN A N 1
ATOM 709 C CA . GLN A 1 96 ? -3.381 1.586 25.387 1.00 96.31 96 GLN A CA 1
ATOM 710 C C . GLN A 1 96 ? -3.614 0.101 25.041 1.00 96.31 96 GLN A C 1
ATOM 712 O O . GLN A 1 96 ? -3.947 -0.709 25.903 1.00 96.31 96 GLN A O 1
ATOM 717 N N . ASN A 1 97 ? -3.398 -0.278 23.780 1.00 97.31 97 ASN A N 1
ATOM 718 C CA . ASN A 1 97 ? -3.472 -1.659 23.316 1.00 97.31 97 ASN A CA 1
ATOM 719 C C . ASN A 1 97 ? -2.104 -2.075 22.757 1.00 97.31 97 ASN A C 1
ATOM 721 O O . ASN A 1 97 ? -1.695 -1.650 21.676 1.00 97.31 97 ASN A O 1
ATOM 725 N N . THR A 1 98 ? -1.389 -2.915 23.506 1.00 97.81 98 THR A N 1
ATOM 726 C CA . THR A 1 98 ? -0.034 -3.366 23.156 1.00 97.81 98 THR A CA 1
ATOM 727 C C . THR A 1 98 ? 0.005 -4.159 21.855 1.00 97.81 98 THR A C 1
ATOM 729 O O . THR A 1 98 ? 0.973 -4.030 21.107 1.00 97.81 98 THR A O 1
ATOM 732 N N . LYS A 1 99 ? -1.049 -4.919 21.530 1.00 98.25 99 LYS A N 1
ATOM 733 C CA . LYS A 1 99 ? -1.112 -5.678 20.279 1.00 98.25 99 LYS A CA 1
ATOM 734 C C . LYS A 1 99 ? -1.259 -4.766 19.067 1.00 98.25 99 LYS A C 1
ATOM 736 O O . LYS A 1 99 ? -0.604 -4.975 18.049 1.00 98.25 99 LYS A O 1
ATOM 741 N N . VAL A 1 100 ? -2.057 -3.709 19.189 1.00 98.56 100 VAL A N 1
ATOM 742 C CA . VAL A 1 100 ? -2.186 -2.671 18.157 1.00 98.56 100 VAL A CA 1
ATOM 743 C C . VAL A 1 100 ? -0.867 -1.920 17.976 1.00 98.56 100 VAL A C 1
ATOM 745 O O . VAL A 1 100 ? -0.439 -1.713 16.841 1.00 98.56 100 VAL A O 1
ATOM 748 N N . VAL A 1 101 ? -0.180 -1.575 19.072 1.00 98.56 101 VAL A N 1
ATOM 749 C CA . VAL A 1 101 ? 1.159 -0.961 19.020 1.00 98.56 101 VAL A CA 1
ATOM 750 C C . VAL A 1 101 ? 2.149 -1.869 18.279 1.00 98.56 101 VAL A C 1
ATOM 752 O O . VAL A 1 101 ? 2.882 -1.395 17.412 1.00 98.56 101 VAL A O 1
ATOM 755 N N . GLU A 1 102 ? 2.152 -3.173 18.562 1.00 98.50 102 GLU A N 1
ATOM 756 C CA . GLU A 1 102 ? 3.003 -4.162 17.884 1.00 98.50 102 GLU A CA 1
ATOM 757 C C . GLU A 1 102 ? 2.700 -4.238 16.377 1.00 98.50 102 GLU A C 1
ATOM 759 O O . GLU A 1 102 ? 3.613 -4.164 15.554 1.00 98.50 102 GLU A O 1
ATOM 764 N N . LEU A 1 103 ? 1.420 -4.315 15.996 1.00 98.69 103 LEU A N 1
ATOM 765 C CA . LEU A 1 103 ? 1.003 -4.384 14.592 1.00 98.69 103 LEU A CA 1
ATOM 766 C C . LEU A 1 103 ? 1.452 -3.149 13.804 1.00 98.69 103 LEU A C 1
ATOM 768 O O . LEU A 1 103 ? 2.025 -3.274 12.720 1.00 98.69 103 LEU A O 1
ATOM 772 N N . ILE A 1 104 ? 1.217 -1.953 14.345 1.00 98.62 104 ILE A N 1
ATOM 773 C CA . ILE A 1 104 ? 1.532 -0.703 13.648 1.00 98.62 104 ILE A CA 1
ATOM 774 C C . ILE A 1 104 ? 3.037 -0.407 13.661 1.00 98.62 104 ILE A C 1
ATOM 776 O O . ILE A 1 104 ? 3.577 -0.008 12.631 1.00 98.62 104 ILE A O 1
ATOM 780 N N . SER A 1 105 ? 3.751 -0.674 14.759 1.00 98.12 105 SER A N 1
ATOM 781 C CA . SER A 1 105 ? 5.220 -0.543 14.783 1.00 98.12 105 SER A CA 1
ATOM 782 C C . SER A 1 105 ? 5.896 -1.508 13.806 1.00 98.12 105 SER A C 1
ATOM 784 O O . SER A 1 105 ? 6.793 -1.109 13.063 1.00 98.12 105 SER A O 1
ATOM 786 N N . SER A 1 106 ? 5.404 -2.746 13.707 1.00 98.50 106 SER A N 1
ATOM 787 C CA . SER A 1 106 ? 5.854 -3.698 12.692 1.00 98.50 106 SER A CA 1
ATOM 788 C C . SER A 1 106 ? 5.519 -3.224 11.270 1.00 98.50 106 SER A C 1
ATOM 790 O O . SER A 1 106 ? 6.289 -3.467 10.349 1.00 98.50 106 SER A O 1
ATOM 792 N N . ALA A 1 107 ? 4.399 -2.528 11.049 1.00 98.31 107 ALA A N 1
ATOM 793 C CA . ALA A 1 107 ? 4.100 -1.921 9.748 1.00 98.31 107 ALA A CA 1
ATOM 794 C C . ALA A 1 107 ? 5.094 -0.814 9.364 1.00 98.31 107 ALA A C 1
ATOM 796 O O . ALA A 1 107 ? 5.478 -0.714 8.201 1.00 98.31 107 ALA A O 1
ATOM 797 N N . ILE A 1 108 ? 5.517 0.007 10.331 1.00 97.94 108 ILE A N 1
ATOM 798 C CA . ILE A 1 108 ? 6.544 1.037 10.124 1.00 97.94 108 ILE A CA 1
ATOM 799 C C . ILE A 1 108 ? 7.875 0.375 9.742 1.00 97.94 108 ILE A C 1
ATOM 801 O O . ILE A 1 108 ? 8.511 0.804 8.781 1.00 97.94 108 ILE A O 1
ATOM 805 N N . GLY A 1 109 ? 8.264 -0.699 10.440 1.00 97.94 109 GLY A N 1
ATOM 806 C CA . GLY A 1 109 ? 9.455 -1.486 10.104 1.00 97.94 109 GL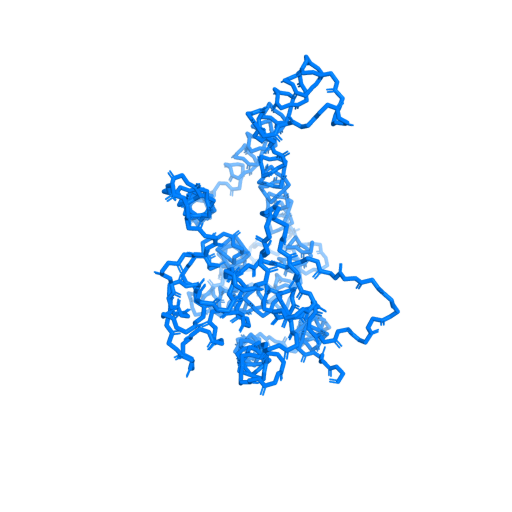Y A CA 1
ATOM 807 C C . GLY A 1 109 ? 9.420 -2.030 8.673 1.00 97.94 109 GLY A C 1
ATOM 808 O O . GLY A 1 109 ? 10.368 -1.817 7.917 1.00 97.94 109 GLY A O 1
ATOM 809 N N . ASP A 1 110 ? 8.300 -2.643 8.275 1.00 98.00 110 ASP A N 1
ATOM 810 C CA . ASP A 1 110 ? 8.096 -3.145 6.911 1.00 98.00 110 ASP A CA 1
ATOM 811 C C . ASP A 1 110 ? 8.236 -2.025 5.866 1.00 98.00 110 ASP A C 1
ATOM 813 O O . ASP A 1 110 ? 8.925 -2.194 4.862 1.00 98.00 110 ASP A O 1
ATOM 817 N N . LEU A 1 111 ? 7.628 -0.857 6.106 1.00 95.25 111 LEU A N 1
ATOM 818 C CA . LEU A 1 111 ? 7.709 0.290 5.195 1.00 95.25 111 LEU A CA 1
ATOM 819 C C . LEU A 1 111 ? 9.150 0.773 5.002 1.00 95.25 111 LEU A C 1
ATOM 821 O O . LEU A 1 111 ? 9.577 1.002 3.867 1.00 95.25 111 LEU A O 1
ATOM 825 N N . VAL A 1 112 ? 9.902 0.918 6.096 1.00 93.56 112 VAL A N 1
ATOM 826 C CA . VAL A 1 112 ? 11.308 1.348 6.059 1.00 93.56 112 VAL A CA 1
ATOM 827 C C . VAL A 1 112 ? 12.162 0.323 5.315 1.00 93.56 112 VAL A C 1
ATOM 829 O O . VAL A 1 112 ? 12.962 0.697 4.457 1.00 93.56 112 VAL A O 1
ATOM 832 N N . GLN A 1 113 ? 11.952 -0.969 5.576 1.00 93.38 113 GLN A N 1
ATOM 833 C CA . GLN A 1 113 ? 12.626 -2.047 4.854 1.00 93.38 113 GLN A CA 1
ATOM 834 C C . GLN A 1 113 ? 12.288 -2.025 3.354 1.00 93.38 113 GLN A C 1
ATOM 836 O O . GLN A 1 113 ? 13.173 -2.190 2.514 1.00 93.38 113 GLN A O 1
ATOM 841 N N . GLY A 1 114 ? 11.025 -1.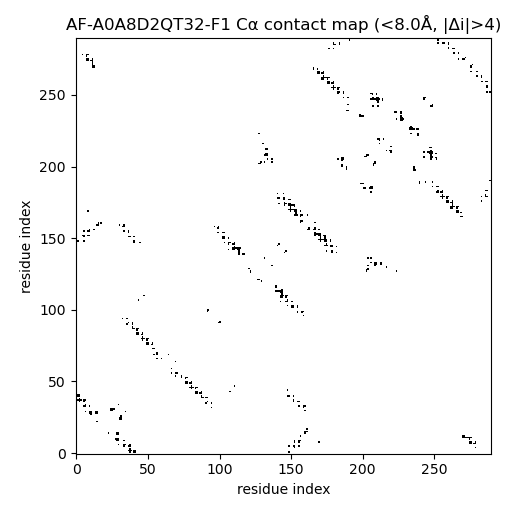765 3.008 1.00 90.88 114 GLY A N 1
ATOM 842 C CA . GLY A 1 114 ? 10.570 -1.602 1.630 1.00 90.88 114 GLY A CA 1
ATOM 843 C C . GLY A 1 114 ? 11.282 -0.458 0.904 1.00 90.88 114 GLY A C 1
ATOM 844 O O . GLY A 1 114 ? 11.821 -0.677 -0.179 1.00 90.88 114 GLY A O 1
ATOM 845 N N . ILE A 1 115 ? 11.358 0.734 1.514 1.00 84.44 115 ILE A N 1
ATOM 846 C CA . ILE A 1 115 ? 12.123 1.872 0.961 1.00 84.44 115 ILE A CA 1
ATOM 847 C C . ILE A 1 115 ? 13.590 1.500 0.786 1.00 84.44 115 ILE A C 1
ATOM 849 O O . ILE A 1 115 ? 14.185 1.798 -0.249 1.00 84.44 115 ILE A O 1
ATOM 853 N N . TYR A 1 116 ? 14.186 0.867 1.796 1.00 86.81 116 TYR A N 1
ATOM 854 C CA . TYR A 1 116 ? 15.585 0.477 1.727 1.00 86.81 116 TYR A CA 1
ATOM 855 C C . TYR A 1 116 ? 15.833 -0.426 0.518 1.00 86.81 116 TYR A C 1
ATOM 857 O O . TYR A 1 116 ? 16.785 -0.200 -0.220 1.00 86.81 116 TYR A O 1
ATOM 865 N N . TYR A 1 117 ? 14.958 -1.395 0.241 1.00 84.31 117 TYR A N 1
ATOM 866 C CA . TYR A 1 117 ? 15.080 -2.234 -0.951 1.00 84.31 117 TYR A CA 1
ATOM 867 C C . TYR A 1 117 ? 14.846 -1.500 -2.272 1.00 84.31 117 TYR A C 1
ATOM 869 O O . TYR A 1 117 ? 15.473 -1.881 -3.255 1.00 84.31 117 TYR A O 1
ATOM 877 N N . GLU A 1 118 ? 13.982 -0.484 -2.305 1.00 79.56 118 GLU A N 1
ATOM 878 C CA . GLU A 1 118 ? 13.780 0.357 -3.494 1.00 79.56 118 GLU A CA 1
ATOM 879 C C . GLU A 1 118 ? 15.022 1.222 -3.800 1.00 79.56 118 GLU A C 1
ATOM 881 O O . GLU A 1 118 ? 15.350 1.412 -4.967 1.00 79.56 118 GLU A O 1
ATOM 886 N N . ASN A 1 119 ? 15.742 1.697 -2.772 1.00 74.31 119 ASN A N 1
ATOM 887 C CA . ASN A 1 119 ? 16.869 2.634 -2.920 1.00 74.31 119 ASN A CA 1
ATOM 888 C C . ASN A 1 119 ? 18.270 1.991 -2.886 1.00 74.31 119 ASN A C 1
ATOM 890 O O . ASN A 1 119 ? 19.212 2.544 -3.438 1.00 74.31 119 ASN A O 1
ATOM 894 N N . SER A 1 120 ? 18.458 0.848 -2.223 1.00 65.38 120 SER A N 1
ATOM 895 C CA . SER A 1 120 ? 19.792 0.242 -2.007 1.00 65.38 120 SER A CA 1
ATOM 896 C C . SER A 1 120 ? 20.428 -0.376 -3.255 1.00 65.38 120 SER A C 1
ATOM 898 O O . SER A 1 120 ? 21.587 -0.777 -3.208 1.00 65.38 120 SER A O 1
ATOM 900 N N . LYS A 1 121 ? 19.691 -0.487 -4.364 1.00 58.09 121 LYS A N 1
ATOM 901 C CA . LYS A 1 121 ? 20.167 -1.154 -5.585 1.00 58.09 121 LYS A CA 1
ATOM 902 C C . LYS A 1 121 ? 20.364 -0.225 -6.775 1.00 58.09 121 LYS A C 1
ATOM 904 O O . LYS A 1 121 ? 20.999 -0.628 -7.742 1.00 58.09 121 LYS A O 1
ATOM 909 N N . SER A 1 122 ? 19.939 1.035 -6.669 1.00 50.91 122 SER A N 1
ATOM 910 C CA . SER A 1 122 ? 20.333 2.079 -7.622 1.00 50.91 122 SER A CA 1
ATOM 911 C C . SER A 1 122 ? 21.822 2.446 -7.516 1.00 50.91 122 SER A C 1
ATOM 913 O O . SER A 1 122 ? 22.335 3.153 -8.377 1.00 50.91 122 SER A O 1
ATOM 915 N N . SER A 1 123 ? 22.521 1.967 -6.479 1.00 41.91 123 SER A N 1
ATOM 916 C CA . SER A 1 123 ? 23.949 2.197 -6.231 1.00 41.91 123 SER A CA 1
ATOM 917 C C . SER A 1 123 ? 24.895 1.140 -6.818 1.00 41.91 123 SER A C 1
ATOM 919 O O . SER A 1 123 ? 26.106 1.337 -6.756 1.00 41.91 123 SER A O 1
ATOM 921 N N . GLU A 1 124 ? 24.398 0.033 -7.387 1.00 44.59 124 GLU A N 1
ATOM 922 C CA . GLU A 1 124 ? 25.247 -0.883 -8.167 1.00 44.59 124 GLU A CA 1
ATOM 923 C C . GLU A 1 124 ? 25.436 -0.304 -9.579 1.00 44.59 124 GLU A C 1
ATOM 925 O O . GLU A 1 124 ? 24.528 -0.301 -10.413 1.00 44.59 124 GLU A O 1
ATOM 930 N N . GLU A 1 125 ? 26.625 0.254 -9.811 1.00 43.94 125 GLU A N 1
ATOM 931 C CA . GLU A 1 125 ? 27.031 0.981 -11.015 1.00 43.94 125 GLU A CA 1
ATOM 932 C C . GLU A 1 125 ? 26.554 0.303 -12.321 1.00 43.94 125 GLU A C 1
ATOM 934 O O . GLU A 1 125 ? 26.974 -0.800 -12.672 1.00 43.94 125 GLU A O 1
ATOM 939 N N . ASN A 1 126 ? 25.724 1.027 -13.086 1.00 49.25 126 ASN A N 1
ATOM 940 C CA . ASN A 1 126 ? 25.268 0.748 -14.462 1.00 49.25 126 ASN A CA 1
ATOM 941 C C . ASN A 1 126 ? 24.049 -0.174 -14.685 1.00 49.25 126 ASN A C 1
ATOM 943 O O . ASN A 1 126 ? 23.747 -0.472 -15.846 1.00 49.25 126 ASN A O 1
ATOM 947 N N . CYS A 1 127 ? 23.294 -0.591 -13.662 1.00 54.94 127 CYS A N 1
ATOM 948 C CA . CYS A 1 127 ? 22.045 -1.343 -13.883 1.00 54.94 127 CYS A CA 1
ATOM 949 C C . CYS A 1 127 ? 20.792 -0.450 -13.819 1.00 54.94 127 CYS A C 1
ATOM 951 O O . CYS A 1 127 ? 20.511 0.191 -12.817 1.00 54.94 127 CYS A O 1
ATOM 953 N N . LEU A 1 128 ? 20.004 -0.433 -14.900 1.00 62.41 128 LEU A N 1
ATOM 954 C CA . LEU A 1 128 ? 18.764 0.363 -15.020 1.00 62.41 128 LEU A CA 1
ATOM 955 C C . LEU A 1 128 ? 17.529 -0.344 -14.453 1.00 62.41 128 LEU A C 1
ATOM 957 O O . LEU A 1 128 ? 16.451 0.241 -14.373 1.00 62.41 128 LEU A O 1
ATOM 961 N N . THR A 1 129 ? 17.669 -1.628 -14.138 1.00 67.94 129 THR A N 1
ATOM 962 C CA . THR A 1 129 ? 16.614 -2.496 -13.624 1.00 67.94 129 THR A CA 1
ATOM 963 C C . THR A 1 129 ? 17.233 -3.560 -12.728 1.00 67.94 129 THR A C 1
ATOM 965 O O . THR A 1 129 ? 18.369 -3.994 -12.953 1.00 67.94 129 THR A O 1
ATOM 968 N N . ASP A 1 130 ? 16.485 -3.982 -11.717 1.00 71.00 130 ASP A N 1
ATOM 969 C CA . ASP A 1 130 ? 16.953 -4.948 -10.734 1.00 71.00 130 ASP A CA 1
ATOM 970 C C . ASP A 1 130 ? 16.868 -6.382 -11.284 1.00 71.00 130 ASP A C 1
ATOM 972 O O . ASP A 1 130 ? 16.034 -6.712 -12.127 1.00 71.00 130 ASP A O 1
ATOM 976 N N . ASP A 1 131 ? 17.693 -7.296 -10.760 1.00 79.25 131 ASP A N 1
ATOM 977 C CA . ASP A 1 131 ? 17.442 -8.739 -10.912 1.00 79.25 131 ASP A CA 1
ATOM 978 C C . ASP A 1 131 ? 16.369 -9.246 -9.969 1.00 79.25 131 ASP A C 1
ATOM 980 O O . ASP A 1 131 ? 16.640 -9.911 -8.967 1.00 79.25 131 ASP A O 1
ATOM 984 N N . ILE A 1 132 ? 15.129 -8.870 -10.262 1.00 84.00 132 ILE A N 1
ATOM 985 C CA . ILE A 1 132 ? 13.980 -9.340 -9.504 1.00 84.00 132 ILE A CA 1
ATOM 986 C C . ILE A 1 132 ? 12.967 -10.019 -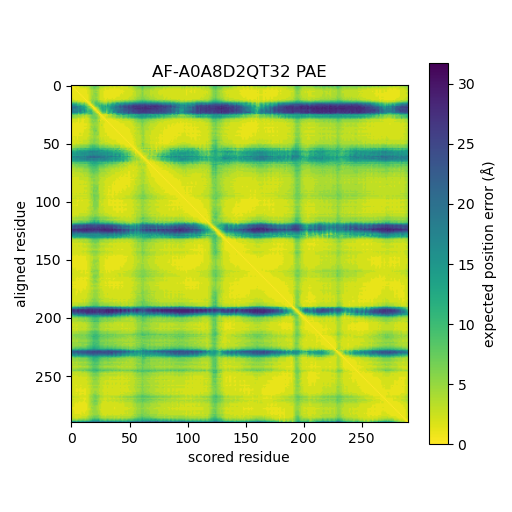10.419 1.00 84.00 132 ILE A C 1
ATOM 988 O O . ILE A 1 132 ? 12.605 -9.513 -11.478 1.00 84.00 132 ILE A O 1
ATOM 992 N N . GLY A 1 133 ? 12.504 -11.186 -9.979 1.00 90.69 133 GLY A N 1
ATOM 993 C CA . GLY A 1 133 ? 11.300 -11.821 -10.502 1.00 90.69 133 GLY A CA 1
ATOM 994 C C . GLY A 1 133 ? 10.048 -11.335 -9.772 1.00 90.69 133 GLY A C 1
ATOM 995 O O . GLY A 1 133 ? 10.113 -10.627 -8.758 1.00 90.69 133 GLY A O 1
ATOM 996 N N . ILE A 1 134 ? 8.888 -11.781 -10.241 1.00 94.31 134 ILE A N 1
ATOM 997 C CA . ILE A 1 134 ? 7.581 -11.358 -9.739 1.00 94.31 134 ILE A CA 1
ATOM 998 C C . ILE A 1 134 ? 7.376 -11.702 -8.258 1.00 94.31 134 ILE A C 1
ATOM 1000 O O . ILE A 1 134 ? 6.691 -10.975 -7.540 1.00 94.31 134 ILE A O 1
ATOM 1004 N N . SER A 1 135 ? 7.988 -12.783 -7.767 1.00 94.00 135 SER A N 1
ATOM 1005 C CA . SER A 1 135 ? 7.920 -13.173 -6.352 1.00 94.00 135 SER A CA 1
ATOM 1006 C C . SER A 1 135 ? 8.571 -12.134 -5.439 1.00 94.00 135 SER A C 1
ATOM 1008 O O . SER A 1 135 ? 7.972 -11.732 -4.444 1.00 94.00 135 SER A O 1
ATOM 1010 N N . ARG A 1 136 ? 9.760 -11.647 -5.809 1.00 92.19 136 ARG A N 1
ATOM 1011 C CA . ARG A 1 136 ? 10.474 -10.620 -5.040 1.00 92.19 136 ARG A CA 1
ATOM 1012 C C . ARG A 1 136 ? 9.812 -9.250 -5.180 1.00 92.19 136 ARG A C 1
ATOM 1014 O O . ARG A 1 136 ? 9.716 -8.526 -4.195 1.00 92.19 136 ARG A O 1
ATOM 1021 N N . TRP A 1 137 ? 9.272 -8.934 -6.357 1.00 94.12 137 TRP A N 1
ATOM 1022 C CA . TRP A 1 137 ? 8.441 -7.742 -6.543 1.00 94.12 137 TRP A CA 1
ATOM 1023 C C . TRP A 1 137 ? 7.233 -7.734 -5.593 1.00 94.12 137 TRP A C 1
ATOM 1025 O O . TRP A 1 137 ? 6.974 -6.728 -4.936 1.00 94.12 137 TRP A O 1
ATOM 1035 N N . LYS A 1 138 ? 6.524 -8.866 -5.449 1.00 96.44 138 LYS A N 1
ATOM 1036 C CA . LYS A 1 138 ? 5.382 -8.988 -4.521 1.00 96.44 138 LYS A CA 1
ATOM 1037 C C . LYS A 1 138 ? 5.789 -8.738 -3.070 1.00 96.44 138 LYS A C 1
ATOM 1039 O O . LYS A 1 138 ? 5.038 -8.099 -2.339 1.00 96.44 138 LYS A O 1
ATOM 1044 N N . GLU A 1 139 ? 6.947 -9.245 -2.654 1.00 95.31 139 GLU A N 1
ATOM 1045 C CA . GLU A 1 139 ? 7.493 -9.019 -1.312 1.00 95.31 139 GLU A CA 1
ATOM 1046 C C . GLU A 1 139 ? 7.821 -7.537 -1.091 1.00 95.31 139 GLU A C 1
ATOM 1048 O O . GLU A 1 139 ? 7.325 -6.934 -0.141 1.00 95.31 139 GLU A O 1
ATOM 1053 N N . GLN A 1 140 ? 8.569 -6.921 -2.009 1.00 94.25 140 GLN A N 1
ATOM 1054 C CA . GLN A 1 140 ? 8.927 -5.503 -1.926 1.00 94.25 140 GLN A CA 1
ATOM 1055 C C . GLN A 1 140 ? 7.686 -4.604 -1.894 1.00 94.25 140 GLN A C 1
ATOM 1057 O O . GLN A 1 140 ? 7.596 -3.724 -1.044 1.00 94.25 140 GLN A O 1
ATOM 1062 N N . VAL A 1 141 ? 6.693 -4.859 -2.751 1.00 95.25 141 VAL A N 1
ATOM 1063 C CA . VAL A 1 141 ? 5.441 -4.086 -2.774 1.00 95.25 141 VAL A CA 1
ATOM 1064 C C . VAL A 1 141 ? 4.577 -4.343 -1.542 1.00 95.25 141 VAL A C 1
ATOM 1066 O O . VAL A 1 141 ? 3.874 -3.436 -1.078 1.00 95.25 141 VAL A O 1
ATOM 1069 N N . PHE A 1 142 ? 4.610 -5.551 -0.975 1.00 97.88 142 PHE A N 1
ATOM 1070 C CA . PHE A 1 142 ? 3.959 -5.779 0.307 1.00 97.88 142 PHE A CA 1
ATOM 1071 C C . PHE A 1 142 ? 4.554 -4.853 1.366 1.00 97.88 142 PHE A C 1
ATOM 1073 O O . PHE A 1 142 ? 3.802 -4.085 1.968 1.00 97.88 142 PHE A O 1
ATOM 1080 N N . LEU A 1 143 ? 5.878 -4.867 1.510 1.00 97.12 143 LEU A N 1
ATOM 1081 C CA . LEU A 1 143 ? 6.605 -4.052 2.478 1.00 97.12 143 LEU A CA 1
ATOM 1082 C C . LEU A 1 143 ? 6.375 -2.551 2.252 1.00 97.12 143 LEU A C 1
ATOM 1084 O O . LEU A 1 143 ? 5.951 -1.852 3.167 1.00 97.12 143 LEU A O 1
ATOM 1088 N N . SER A 1 144 ? 6.568 -2.055 1.026 1.00 94.44 144 SER A N 1
ATOM 1089 C CA . SER A 1 144 ? 6.569 -0.615 0.737 1.00 94.44 144 SER A CA 1
ATOM 1090 C C . SER A 1 144 ? 5.189 0.009 0.513 1.00 94.44 144 SER A C 1
ATOM 1092 O O . SER A 1 144 ? 5.055 1.233 0.583 1.00 94.44 144 SER A O 1
ATOM 1094 N N . HIS A 1 145 ? 4.150 -0.790 0.238 1.00 94.62 145 HIS A N 1
ATOM 1095 C CA . HIS A 1 145 ? 2.832 -0.261 -0.133 1.00 94.62 145 HIS A CA 1
ATOM 1096 C C . HIS A 1 145 ? 1.660 -0.827 0.672 1.00 94.62 145 HIS A C 1
ATOM 1098 O O . HIS A 1 145 ? 0.694 -0.096 0.931 1.00 94.62 145 HIS A O 1
ATOM 1104 N N . SER A 1 146 ? 1.721 -2.109 1.051 1.00 97.50 146 SER A N 1
ATOM 1105 C CA . SER A 1 146 ? 0.548 -2.855 1.532 1.00 97.50 146 SER A CA 1
ATOM 1106 C C . SER A 1 146 ? 0.545 -3.118 3.033 1.00 97.50 146 SER A C 1
ATOM 1108 O O . SER A 1 146 ? -0.531 -3.156 3.628 1.00 97.50 146 SER A O 1
ATOM 1110 N N . ALA A 1 147 ? 1.720 -3.276 3.648 1.00 98.31 147 ALA A N 1
ATOM 1111 C CA . ALA A 1 147 ? 1.880 -3.673 5.044 1.00 98.31 147 ALA A CA 1
ATOM 1112 C C . ALA A 1 147 ? 1.113 -2.754 6.001 1.00 98.31 147 ALA A C 1
ATOM 1114 O O . ALA A 1 147 ? 0.367 -3.240 6.849 1.00 98.31 147 ALA A O 1
ATOM 1115 N N . LEU A 1 148 ? 1.218 -1.434 5.805 1.00 98.56 148 LEU A N 1
ATOM 1116 C CA . LEU A 1 148 ? 0.507 -0.451 6.622 1.00 98.56 148 LEU A CA 1
ATOM 1117 C C . LEU A 1 148 ? -1.009 -0.626 6.559 1.00 98.56 148 LEU A C 1
ATOM 1119 O O . LEU A 1 148 ? -1.640 -0.744 7.601 1.00 98.56 148 LEU A O 1
ATOM 1123 N N . LEU A 1 149 ? -1.607 -0.697 5.366 1.00 98.69 149 LEU A N 1
ATOM 1124 C CA . LEU A 1 149 ? -3.062 -0.832 5.282 1.00 98.69 149 LEU A CA 1
ATOM 1125 C C . LEU A 1 149 ? -3.537 -2.190 5.813 1.00 98.69 149 LEU A C 1
ATOM 1127 O O . LEU A 1 149 ? -4.547 -2.244 6.510 1.00 98.69 149 LEU A O 1
ATOM 1131 N N . ALA A 1 150 ? -2.809 -3.269 5.512 1.00 98.81 150 ALA A N 1
ATOM 1132 C CA . ALA A 1 150 ? -3.129 -4.612 5.986 1.00 98.81 150 ALA A CA 1
ATOM 1133 C C . ALA A 1 150 ? -3.139 -4.681 7.521 1.00 98.81 150 ALA A C 1
ATOM 1135 O O . ALA A 1 150 ? -4.142 -5.072 8.120 1.00 98.81 150 ALA A O 1
ATOM 1136 N N . LYS A 1 151 ? -2.056 -4.230 8.166 1.00 98.81 151 LYS A N 1
ATOM 1137 C CA . LYS A 1 151 ? -1.927 -4.252 9.629 1.00 98.81 151 LYS A CA 1
ATOM 1138 C C . LYS A 1 151 ? -2.849 -3.237 10.308 1.00 98.81 151 LYS A C 1
ATOM 1140 O O . LYS A 1 151 ? -3.371 -3.544 11.373 1.00 98.81 151 LYS A O 1
ATOM 1145 N N . SER A 1 152 ? -3.147 -2.091 9.689 1.00 98.88 152 SER A N 1
ATOM 1146 C CA . SER A 1 152 ? -4.159 -1.156 10.206 1.00 98.88 152 SER A CA 1
ATOM 1147 C C . SER A 1 152 ? -5.578 -1.726 10.155 1.00 98.88 152 SER A C 1
ATOM 1149 O O . SER A 1 152 ? -6.336 -1.543 11.104 1.00 98.88 152 SER A O 1
ATOM 1151 N N . CYS A 1 153 ? -5.952 -2.448 9.093 1.00 98.81 153 CYS A N 1
ATOM 1152 C CA . CYS A 1 153 ? -7.257 -3.119 9.035 1.00 98.81 153 CYS A CA 1
ATOM 1153 C C . CYS A 1 153 ? -7.364 -4.211 10.112 1.00 98.81 153 CYS A C 1
ATOM 1155 O O . CYS A 1 153 ? -8.380 -4.299 10.798 1.00 98.81 153 CYS A O 1
ATOM 1157 N N . GLN A 1 154 ? -6.296 -4.988 10.316 1.00 98.88 154 GLN A N 1
ATOM 1158 C CA . GLN A 1 154 ? -6.207 -5.974 11.396 1.00 98.88 154 GLN A CA 1
ATOM 1159 C C . GLN A 1 154 ? -6.319 -5.326 12.785 1.00 98.88 154 GLN A C 1
ATOM 1161 O O . GLN A 1 154 ? -7.119 -5.753 13.615 1.00 98.88 154 GLN A O 1
ATOM 1166 N N . ALA A 1 155 ? -5.557 -4.257 13.024 1.00 98.75 155 ALA A N 1
ATOM 1167 C CA . ALA A 1 155 ? -5.559 -3.523 14.283 1.00 98.75 155 ALA A CA 1
ATOM 1168 C C . ALA A 1 155 ? -6.929 -2.897 14.590 1.00 98.75 155 ALA A C 1
ATOM 1170 O O . ALA A 1 155 ? -7.332 -2.841 15.748 1.00 98.75 155 ALA A O 1
ATOM 1171 N N . ALA A 1 156 ? -7.686 -2.479 13.572 1.00 98.38 156 ALA A N 1
ATOM 1172 C CA . ALA A 1 156 ? -9.042 -1.974 13.765 1.00 98.38 156 ALA A CA 1
ATOM 1173 C C . ALA A 1 156 ? -9.994 -3.050 14.310 1.00 98.38 156 ALA A C 1
ATOM 1175 O O . ALA A 1 156 ? -10.875 -2.742 15.116 1.00 98.38 156 ALA A O 1
ATOM 1176 N N . MET A 1 157 ? -9.813 -4.306 13.893 1.00 98.00 157 MET A N 1
ATOM 1177 C CA . MET A 1 157 ? -10.577 -5.446 14.407 1.00 98.00 157 MET A CA 1
ATOM 1178 C C . MET A 1 157 ? -10.147 -5.819 15.829 1.00 98.00 157 MET A C 1
ATOM 1180 O O . MET A 1 157 ? -11.002 -6.090 16.671 1.00 98.00 157 MET A O 1
ATOM 1184 N N . GLU A 1 158 ? -8.845 -5.760 16.115 1.00 97.75 158 GLU A N 1
ATOM 1185 C CA . GLU A 1 158 ? -8.290 -5.952 17.462 1.00 97.75 158 GLU A CA 1
ATOM 1186 C C . GLU A 1 158 ? -8.838 -4.912 18.456 1.00 97.75 158 GLU A C 1
ATOM 1188 O O . GLU A 1 158 ? -9.309 -5.272 19.531 1.00 97.75 158 GLU A O 1
ATOM 1193 N N . LEU A 1 159 ? -8.888 -3.628 18.076 1.00 96.19 159 LEU A N 1
ATOM 1194 C CA . LEU A 1 159 ? -9.462 -2.561 18.913 1.00 96.19 159 LEU A CA 1
ATOM 1195 C C . LEU A 1 159 ? -10.941 -2.779 19.249 1.00 96.19 159 LEU A C 1
ATOM 1197 O O . LEU A 1 159 ? -11.396 -2.354 20.308 1.00 96.19 159 LEU A O 1
ATOM 1201 N N . ALA A 1 160 ? -11.683 -3.425 18.351 1.00 94.44 160 ALA A N 1
ATOM 1202 C CA . ALA A 1 160 ? -13.084 -3.777 18.553 1.00 94.44 160 ALA A CA 1
ATOM 1203 C C . ALA A 1 160 ? -13.276 -5.159 19.199 1.00 94.44 160 ALA A C 1
ATOM 1205 O O . ALA A 1 160 ? -14.416 -5.591 19.351 1.00 94.44 160 ALA A O 1
ATOM 1206 N N . LYS A 1 161 ? -12.195 -5.852 19.589 1.00 94.38 161 LYS A N 1
ATOM 1207 C CA . LYS A 1 161 ? -12.222 -7.202 20.177 1.00 94.38 161 LYS A CA 1
ATOM 1208 C C . LYS A 1 161 ? -12.943 -8.232 19.294 1.00 94.38 161 LYS A C 1
ATOM 1210 O O . LYS A 1 161 ? -13.698 -9.077 19.786 1.00 94.38 161 LYS A O 1
ATOM 1215 N N . HIS A 1 162 ? -12.755 -8.147 17.979 1.00 95.31 162 HIS A N 1
ATOM 1216 C CA . HIS A 1 162 ? -13.200 -9.192 17.053 1.00 95.31 162 HIS A CA 1
ATOM 1217 C C . HIS A 1 162 ? -12.271 -10.410 17.119 1.00 95.31 162 HIS A C 1
ATOM 1219 O O . HIS A 1 162 ? -11.108 -10.302 17.514 1.00 95.31 162 HIS A O 1
ATOM 1225 N N . SER A 1 163 ? -12.780 -11.581 16.727 1.00 95.69 163 SER A N 1
ATOM 1226 C CA . SER A 1 163 ? -12.015 -12.833 16.748 1.00 95.69 163 SER A CA 1
ATOM 1227 C C . SER A 1 163 ? -10.788 -12.779 15.829 1.00 95.69 163 SER A C 1
ATOM 1229 O O . SER A 1 163 ? -10.772 -12.050 14.837 1.00 95.69 163 SER A O 1
ATOM 1231 N N . ALA A 1 164 ? -9.782 -13.613 16.109 1.00 96.75 164 ALA A N 1
ATOM 1232 C CA . ALA A 1 164 ? -8.579 -13.721 15.278 1.00 96.75 164 ALA A CA 1
ATOM 1233 C C . ALA A 1 164 ? -8.889 -14.026 13.796 1.00 96.75 164 ALA A C 1
ATOM 1235 O O . ALA A 1 164 ? -8.178 -13.559 12.913 1.00 96.75 164 ALA A O 1
ATOM 1236 N N . GLU A 1 165 ? -9.976 -14.755 13.520 1.00 97.00 165 GLU A N 1
ATOM 1237 C CA . GLU A 1 165 ? -10.457 -15.021 12.158 1.00 97.00 165 GLU A CA 1
ATOM 1238 C C . GLU A 1 165 ? -10.864 -13.724 11.440 1.00 97.00 165 GLU A C 1
ATOM 1240 O O . GLU A 1 165 ? -10.424 -13.467 10.323 1.00 97.00 165 GLU A O 1
ATOM 1245 N N . ILE A 1 166 ? -11.658 -12.867 12.090 1.00 97.56 166 ILE A N 1
ATOM 1246 C CA . ILE A 1 166 ? -12.108 -11.590 11.512 1.00 97.56 166 ILE A CA 1
ATOM 1247 C C . ILE A 1 166 ? -10.940 -10.605 11.389 1.00 97.56 166 ILE A C 1
ATOM 1249 O O . ILE A 1 166 ? -10.851 -9.868 10.404 1.00 97.56 166 ILE A O 1
ATOM 1253 N N . GLN A 1 167 ? -10.006 -10.628 12.345 1.00 98.50 167 GLN A N 1
ATOM 1254 C CA . GLN A 1 167 ? -8.759 -9.870 12.256 1.00 98.50 167 GLN A CA 1
ATOM 1255 C C . GLN A 1 167 ? -7.933 -10.277 11.024 1.00 98.50 167 GLN A C 1
ATOM 1257 O O . GLN A 1 167 ? -7.480 -9.398 10.288 1.00 98.50 167 GLN A O 1
ATOM 1262 N N . ASP A 1 168 ? -7.770 -11.581 10.759 1.00 98.69 168 ASP A N 1
ATOM 1263 C CA . ASP A 1 168 ? -7.074 -12.062 9.558 1.00 98.69 168 ASP A CA 1
ATOM 1264 C C . ASP A 1 168 ? -7.825 -11.679 8.277 1.00 98.69 168 ASP A C 1
ATOM 1266 O O . ASP A 1 168 ? -7.209 -11.166 7.347 1.00 98.69 168 ASP A O 1
ATOM 1270 N N . MET A 1 169 ? -9.156 -11.798 8.229 1.00 98.62 169 MET A N 1
ATOM 1271 C CA . MET A 1 169 ? -9.924 -11.359 7.053 1.00 98.62 169 MET A CA 1
ATOM 1272 C C . MET A 1 169 ? -9.731 -9.862 6.761 1.00 98.62 169 MET A C 1
ATOM 1274 O O . MET A 1 169 ? -9.523 -9.474 5.607 1.00 98.62 169 MET A O 1
ATOM 1278 N N . ALA A 1 170 ? -9.707 -9.010 7.791 1.00 98.81 170 ALA A N 1
ATOM 1279 C CA . ALA A 1 170 ? -9.407 -7.587 7.626 1.00 98.81 170 ALA A CA 1
ATOM 1280 C C . ALA A 1 170 ? -7.971 -7.351 7.119 1.00 98.81 170 ALA A C 1
ATOM 1282 O O . ALA A 1 170 ? -7.756 -6.510 6.238 1.00 98.81 170 ALA A O 1
ATOM 1283 N N . PHE A 1 171 ? -6.996 -8.121 7.617 1.00 98.88 171 PHE A N 1
ATOM 1284 C CA . PHE A 1 171 ? -5.623 -8.105 7.109 1.00 98.88 171 PHE A CA 1
ATOM 1285 C C . PHE A 1 171 ? -5.562 -8.486 5.624 1.00 98.88 171 PHE A C 1
ATOM 1287 O O . PHE A 1 171 ? -4.958 -7.759 4.827 1.00 98.88 171 PHE A O 1
ATOM 1294 N N . GLN A 1 172 ? -6.206 -9.593 5.230 1.00 98.88 172 GLN A N 1
ATOM 1295 C CA . GLN A 1 172 ? -6.218 -10.071 3.845 1.00 98.88 172 GLN A CA 1
ATOM 1296 C C . GLN A 1 172 ? -6.862 -9.051 2.907 1.00 98.88 172 GLN A C 1
ATOM 1298 O O . GLN A 1 172 ? -6.314 -8.785 1.833 1.00 98.88 172 GLN A O 1
ATOM 1303 N N . TYR A 1 173 ? -7.970 -8.428 3.323 1.00 98.81 173 TYR A N 1
ATOM 1304 C CA . TYR A 1 173 ? -8.597 -7.354 2.560 1.00 98.81 173 TYR A CA 1
ATOM 1305 C C . TYR A 1 173 ? -7.620 -6.190 2.328 1.00 98.81 173 TYR A C 1
ATOM 1307 O O . TYR A 1 173 ? -7.337 -5.842 1.178 1.00 98.81 173 TYR A O 1
ATOM 1315 N N . GLY A 1 174 ? -7.040 -5.629 3.397 1.00 98.62 174 GLY A N 1
ATOM 1316 C CA . GLY A 1 174 ? -6.113 -4.497 3.297 1.00 98.62 174 GLY A CA 1
ATOM 1317 C C . GLY A 1 174 ? -4.874 -4.815 2.453 1.00 98.62 174 GLY A C 1
ATOM 1318 O O . GLY A 1 174 ? -4.471 -4.013 1.602 1.00 98.62 174 GLY A O 1
ATOM 1319 N N . LYS A 1 175 ? -4.307 -6.016 2.626 1.00 98.75 175 LYS A N 1
ATOM 1320 C CA . LYS A 1 175 ? -3.172 -6.528 1.846 1.00 98.75 175 LYS A CA 1
ATOM 1321 C C . LYS A 1 175 ? -3.497 -6.597 0.362 1.00 98.75 175 LYS A C 1
ATOM 1323 O O . LYS A 1 175 ? -2.751 -6.072 -0.462 1.00 98.75 175 LYS A O 1
ATOM 1328 N N . HIS A 1 176 ? -4.578 -7.279 0.005 1.00 98.75 176 HIS A N 1
ATOM 1329 C CA . HIS A 1 176 ? -4.890 -7.568 -1.387 1.00 98.75 176 HIS A CA 1
ATOM 1330 C C . HIS A 1 176 ? -5.454 -6.362 -2.136 1.00 98.75 176 HIS A C 1
ATOM 1332 O O . HIS A 1 176 ? -5.083 -6.159 -3.293 1.00 98.75 176 HIS A O 1
ATOM 1338 N N . MET A 1 177 ? -6.236 -5.508 -1.474 1.00 98.19 177 MET A N 1
ATOM 1339 C CA . MET A 1 177 ? -6.679 -4.244 -2.059 1.00 98.19 177 MET A CA 1
ATOM 1340 C C . MET A 1 177 ? -5.477 -3.341 -2.381 1.00 98.19 177 MET A C 1
ATOM 1342 O O . MET A 1 177 ? -5.360 -2.861 -3.507 1.00 98.19 177 MET A O 1
ATOM 1346 N N . SER A 1 178 ? -4.523 -3.193 -1.450 1.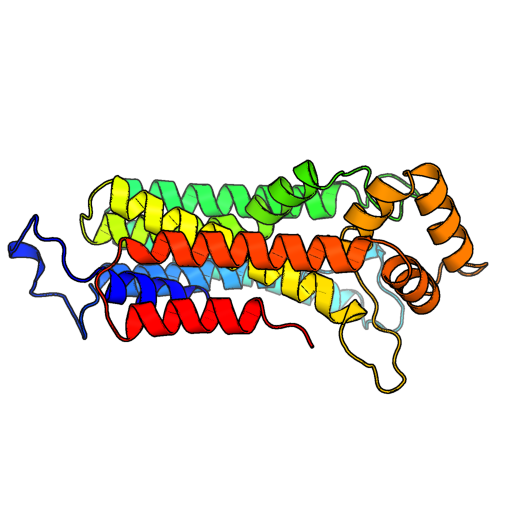00 97.94 178 SER A N 1
ATOM 1347 C CA . SER A 1 178 ? -3.316 -2.372 -1.667 1.00 97.94 178 SER A CA 1
ATOM 1348 C C . SER A 1 178 ? -2.426 -2.916 -2.786 1.00 97.94 178 SER A C 1
ATOM 1350 O O . SER A 1 178 ? -1.920 -2.148 -3.604 1.00 97.94 178 SER A O 1
ATOM 1352 N N . MET A 1 179 ? -2.264 -4.241 -2.860 1.00 98.19 179 MET A N 1
ATOM 1353 C CA . MET A 1 179 ? -1.518 -4.892 -3.943 1.00 98.19 179 MET A CA 1
ATOM 1354 C C . MET A 1 179 ? -2.172 -4.631 -5.304 1.00 98.19 179 MET A C 1
ATOM 1356 O O . MET A 1 179 ? -1.492 -4.289 -6.270 1.00 98.19 179 MET A O 1
ATOM 1360 N N . SER A 1 180 ? -3.503 -4.755 -5.365 1.00 98.00 180 SER A N 1
ATOM 1361 C CA . SER A 1 180 ? -4.291 -4.460 -6.562 1.00 98.00 180 SER A CA 1
ATOM 1362 C C . SER A 1 180 ? -4.143 -2.993 -6.979 1.00 98.00 180 SER A C 1
ATOM 1364 O O . SER A 1 180 ? -3.883 -2.709 -8.146 1.00 98.00 180 SER A O 1
ATOM 1366 N N . HIS A 1 181 ? -4.185 -2.067 -6.017 1.00 97.38 181 HIS A N 1
ATOM 1367 C CA . HIS A 1 181 ? -3.987 -0.637 -6.255 1.00 97.38 181 HIS A CA 1
ATOM 1368 C C . HIS A 1 181 ? -2.586 -0.318 -6.800 1.00 97.38 181 HIS A C 1
ATOM 1370 O O . HIS A 1 181 ? -2.457 0.454 -7.753 1.00 97.38 181 HIS A O 1
ATOM 1376 N N . LYS A 1 182 ? -1.529 -0.946 -6.265 1.00 96.62 182 LYS A N 1
ATOM 1377 C CA . LYS A 1 182 ? -0.175 -0.783 -6.816 1.00 96.62 182 LYS A CA 1
ATOM 1378 C C . LYS A 1 182 ? -0.074 -1.313 -8.247 1.00 96.62 182 LYS A C 1
ATOM 1380 O O . LYS A 1 182 ? 0.508 -0.638 -9.091 1.00 96.62 182 LYS A O 1
ATOM 1385 N N . LEU A 1 183 ? -0.654 -2.480 -8.530 1.00 97.69 183 LEU A N 1
ATOM 1386 C CA . LEU A 1 183 ? -0.684 -3.047 -9.884 1.00 97.69 183 LEU A CA 1
ATOM 1387 C C . LEU A 1 183 ? -1.420 -2.134 -10.859 1.00 97.69 183 LEU A C 1
ATOM 1389 O O . LEU A 1 183 ? -0.928 -1.889 -11.955 1.00 97.69 183 LEU A O 1
ATOM 1393 N N . HIS A 1 184 ? -2.562 -1.588 -10.443 1.00 96.12 184 HIS A N 1
ATOM 1394 C CA . HIS A 1 184 ? -3.303 -0.614 -11.232 1.00 96.12 184 HIS A CA 1
ATOM 1395 C C . HIS A 1 184 ? -2.440 0.610 -11.564 1.00 96.12 184 HIS A C 1
ATOM 1397 O O . HIS A 1 184 ? -2.374 1.012 -12.723 1.00 96.12 184 HIS A O 1
ATOM 1403 N N . SER A 1 185 ? -1.728 1.164 -10.576 1.00 93.94 185 SER A N 1
ATOM 1404 C CA . SER A 1 185 ? -0.796 2.278 -10.793 1.00 93.94 185 SER A CA 1
ATOM 1405 C C . SER A 1 185 ? 0.332 1.919 -11.768 1.00 93.94 185 SER A C 1
ATOM 1407 O O . SER A 1 185 ? 0.671 2.735 -12.619 1.00 93.94 185 SER A O 1
ATOM 1409 N N . ASP A 1 186 ? 0.893 0.711 -11.674 1.00 95.25 186 ASP A N 1
ATOM 1410 C CA . ASP A 1 186 ? 1.943 0.233 -12.586 1.00 95.25 186 ASP A CA 1
ATOM 1411 C C . ASP A 1 186 ? 1.436 0.003 -14.015 1.00 95.25 186 ASP A C 1
ATOM 1413 O O . ASP A 1 186 ? 2.212 0.075 -14.964 1.00 95.25 186 ASP A O 1
ATOM 1417 N N . LEU A 1 187 ? 0.139 -0.261 -14.180 1.00 95.38 187 LEU A N 1
ATOM 1418 C CA . LEU A 1 187 ? -0.512 -0.482 -15.471 1.00 95.38 187 LEU A CA 1
ATOM 1419 C C . LEU A 1 187 ? -0.912 0.815 -16.182 1.00 95.38 187 LEU A C 1
ATOM 1421 O O . LEU A 1 187 ? -1.019 0.812 -17.409 1.00 95.38 187 LEU A O 1
ATOM 1425 N N . GLN A 1 188 ? -1.107 1.919 -15.452 1.00 92.31 188 GLN A N 1
ATOM 1426 C CA . GLN A 1 188 ? -1.562 3.197 -16.018 1.00 92.31 188 GLN A CA 1
ATOM 1427 C C . GLN A 1 188 ? -0.757 3.664 -17.242 1.00 92.31 188 GLN A C 1
ATOM 1429 O O . GLN A 1 188 ? -1.395 4.066 -18.219 1.00 92.31 188 GLN A O 1
ATOM 1434 N N . PRO A 1 189 ? 0.591 3.572 -17.266 1.00 90.75 189 PRO A N 1
ATOM 1435 C CA . PRO A 1 189 ? 1.356 3.934 -18.451 1.00 90.75 189 PRO A CA 1
ATOM 1436 C C . PRO A 1 189 ? 0.944 3.123 -19.681 1.00 90.75 189 PRO A C 1
ATOM 1438 O O . PRO A 1 189 ? 0.904 3.670 -20.765 1.00 90.75 189 PRO A O 1
ATOM 1441 N N . PHE A 1 190 ? 0.597 1.842 -19.556 1.00 91.00 190 PHE A N 1
ATOM 1442 C CA . PHE A 1 190 ? 0.394 0.936 -20.697 1.00 91.00 190 PHE A CA 1
ATOM 1443 C C . PHE A 1 190 ? -1.031 0.943 -21.261 1.00 91.00 190 PHE A C 1
ATOM 1445 O O . PHE A 1 190 ? -1.232 0.618 -22.437 1.00 91.00 190 PHE A O 1
ATOM 1452 N N . VAL A 1 191 ? -2.002 1.279 -20.411 1.00 86.81 191 VAL A N 1
ATOM 1453 C CA . VAL A 1 191 ? -3.435 1.086 -20.666 1.00 86.81 191 VAL A CA 1
ATOM 1454 C C . VAL A 1 191 ? -4.144 2.389 -21.054 1.00 86.81 191 VAL A C 1
ATOM 1456 O O . VAL A 1 191 ? -5.184 2.353 -21.704 1.00 86.81 191 VAL A O 1
ATOM 1459 N N . ARG A 1 192 ? -3.581 3.555 -20.718 1.00 78.00 192 ARG A N 1
ATOM 1460 C CA . ARG A 1 192 ? -4.084 4.834 -21.234 1.00 78.00 192 ARG A CA 1
ATOM 1461 C C . ARG A 1 192 ? -3.793 4.939 -22.735 1.00 78.00 192 ARG A C 1
ATOM 1463 O O . ARG A 1 192 ? -2.635 4.870 -23.142 1.00 78.00 192 ARG A O 1
ATOM 1470 N N . GLU A 1 193 ? -4.824 5.140 -23.553 1.00 62.03 193 GLU A N 1
ATOM 1471 C CA . GLU A 1 193 ? -4.659 5.659 -24.915 1.00 62.03 193 GLU A CA 1
ATOM 1472 C C . GLU A 1 193 ? -4.182 7.110 -24.793 1.00 62.03 193 GLU A C 1
ATOM 1474 O O . GLU A 1 193 ? -4.965 8.004 -24.474 1.00 62.03 193 GLU A O 1
ATOM 1479 N N . SER A 1 194 ? -2.876 7.357 -24.911 1.00 55.84 194 SER A N 1
ATOM 1480 C CA . SER A 1 194 ? -2.355 8.709 -24.736 1.00 55.84 194 SER A CA 1
ATOM 1481 C C . SER A 1 194 ? -2.619 9.569 -25.970 1.00 55.84 194 SER A C 1
ATOM 1483 O O . SER A 1 194 ? -2.188 9.284 -27.087 1.00 55.84 194 SER A O 1
ATOM 1485 N N . SER A 1 195 ? -3.259 10.708 -25.723 1.00 55.00 195 SER A N 1
ATOM 1486 C CA . SER A 1 195 ? -2.877 11.969 -26.343 1.00 55.00 195 SER A CA 1
ATOM 1487 C C . SER A 1 195 ? -1.356 12.151 -26.215 1.00 55.00 195 SER A C 1
ATOM 1489 O O . SER A 1 195 ? -0.878 12.278 -25.094 1.00 55.00 195 SER A O 1
ATOM 1491 N N . SER A 1 196 ? -0.640 12.086 -27.343 1.00 53.91 196 SER A N 1
ATOM 1492 C CA . SER A 1 196 ? 0.735 12.542 -27.670 1.00 53.91 196 SER A CA 1
ATOM 1493 C C . SER A 1 196 ? 1.940 12.340 -26.728 1.00 53.91 196 SER A C 1
ATOM 1495 O O . SER A 1 196 ? 3.056 12.294 -27.245 1.00 53.91 196 SER A O 1
ATOM 1497 N N . ASP A 1 197 ? 1.789 12.203 -25.412 1.00 60.06 197 ASP A N 1
ATOM 1498 C CA . ASP A 1 197 ? 2.892 12.333 -24.457 1.00 60.06 197 ASP A CA 1
ATOM 1499 C C . ASP A 1 197 ? 3.449 10.969 -24.022 1.00 60.06 197 ASP A C 1
ATOM 1501 O O . ASP A 1 197 ? 2.719 10.059 -23.615 1.00 60.06 197 ASP A O 1
ATOM 1505 N N . THR A 1 198 ? 4.774 10.830 -24.096 1.00 69.56 198 THR A N 1
ATOM 1506 C CA . THR A 1 198 ? 5.511 9.664 -23.593 1.00 69.56 198 THR A CA 1
ATOM 1507 C C . THR A 1 198 ? 5.504 9.669 -22.064 1.00 69.56 198 THR A C 1
ATOM 1509 O O . THR A 1 198 ? 6.111 10.536 -21.438 1.00 69.56 198 THR A O 1
ATOM 1512 N N . ILE A 1 199 ? 4.856 8.677 -21.451 1.00 80.56 199 ILE A N 1
ATOM 1513 C CA . ILE A 1 199 ? 4.802 8.525 -19.991 1.00 80.56 199 ILE A CA 1
ATOM 1514 C C . ILE A 1 199 ? 5.994 7.677 -19.531 1.00 80.56 199 ILE A C 1
ATOM 1516 O O . ILE A 1 199 ? 6.093 6.497 -19.871 1.00 80.56 199 ILE A O 1
ATOM 1520 N N . ALA A 1 200 ? 6.891 8.265 -18.736 1.00 84.62 200 ALA A N 1
ATOM 1521 C CA . ALA A 1 200 ? 7.947 7.515 -18.060 1.00 84.62 200 ALA A CA 1
ATOM 1522 C C . ALA A 1 200 ? 7.345 6.527 -17.045 1.00 84.62 200 ALA A C 1
ATOM 1524 O O . ALA A 1 200 ? 6.362 6.832 -16.367 1.00 84.62 200 ALA A O 1
ATOM 1525 N N . PHE A 1 201 ? 7.943 5.343 -16.920 1.00 88.56 201 PHE A N 1
ATOM 1526 C CA . PHE A 1 201 ? 7.499 4.307 -15.987 1.00 88.56 201 PHE A CA 1
ATOM 1527 C C . PHE A 1 201 ? 8.695 3.610 -15.333 1.00 88.56 201 PHE A C 1
ATOM 1529 O O . PHE A 1 201 ? 9.804 3.629 -15.860 1.00 88.56 201 PHE A O 1
ATOM 1536 N N . SER A 1 202 ? 8.480 2.972 -14.182 1.00 89.12 202 SER A N 1
ATOM 1537 C CA . SER A 1 202 ? 9.542 2.210 -13.516 1.00 89.12 202 SER A CA 1
ATOM 1538 C C . SER A 1 202 ? 9.857 0.926 -14.289 1.00 89.12 202 SER A C 1
ATOM 1540 O O . SER A 1 202 ? 8.967 0.103 -14.518 1.00 89.12 202 SER A O 1
ATOM 1542 N N . LEU A 1 203 ? 11.129 0.697 -14.628 1.00 90.31 203 LEU A N 1
ATOM 1543 C CA . LEU A 1 203 ? 11.582 -0.568 -15.225 1.00 90.31 203 LEU A CA 1
ATOM 1544 C C . LEU A 1 203 ? 11.438 -1.765 -14.265 1.00 90.31 203 LEU A C 1
ATOM 1546 O O . LEU A 1 203 ? 11.432 -2.906 -14.713 1.00 90.31 203 LEU A O 1
ATOM 1550 N N . ASN A 1 204 ? 11.219 -1.496 -12.974 1.00 90.38 204 ASN A N 1
ATOM 1551 C CA . ASN A 1 204 ? 10.891 -2.475 -11.936 1.00 90.38 204 ASN A CA 1
ATOM 1552 C C . ASN A 1 204 ? 9.368 -2.526 -11.640 1.00 90.38 204 ASN A C 1
ATOM 1554 O O . ASN A 1 204 ? 8.937 -3.001 -10.589 1.00 90.38 204 ASN A O 1
ATOM 1558 N N . SER A 1 205 ? 8.525 -2.006 -12.539 1.00 94.25 205 SER A N 1
ATOM 1559 C CA . SER A 1 205 ? 7.062 -2.150 -12.457 1.00 94.25 205 SER A CA 1
ATOM 1560 C C . SER A 1 205 ? 6.616 -3.575 -12.798 1.00 94.25 205 SER A C 1
ATOM 1562 O O . SER A 1 205 ? 7.299 -4.293 -13.532 1.00 94.25 205 SER A O 1
ATOM 1564 N N . ALA A 1 206 ? 5.439 -3.988 -12.312 1.00 96.50 206 ALA A N 1
ATOM 1565 C CA . ALA A 1 206 ? 4.950 -5.348 -12.560 1.00 96.50 206 ALA A CA 1
ATOM 1566 C C . ALA A 1 206 ? 4.876 -5.730 -14.055 1.00 96.50 206 ALA A C 1
ATOM 1568 O O . ALA A 1 206 ? 5.339 -6.823 -14.388 1.00 96.50 206 ALA A O 1
ATOM 1569 N N . PRO A 1 207 ? 4.365 -4.882 -14.979 1.00 96.69 207 PRO A N 1
ATOM 1570 C CA . PRO A 1 207 ? 4.337 -5.225 -16.402 1.00 96.69 207 PRO A CA 1
ATOM 1571 C C . PRO A 1 207 ? 5.733 -5.444 -16.998 1.00 96.69 207 PRO A C 1
ATOM 1573 O O . PRO A 1 207 ? 5.905 -6.345 -17.818 1.00 96.69 207 PRO A O 1
ATOM 1576 N N . ALA A 1 208 ? 6.726 -4.654 -16.574 1.00 95.44 208 ALA A N 1
ATOM 1577 C CA . ALA A 1 208 ? 8.107 -4.768 -17.038 1.00 95.44 208 ALA A CA 1
ATOM 1578 C C . ALA A 1 208 ? 8.795 -6.029 -16.492 1.00 95.44 208 ALA A C 1
ATOM 1580 O O . ALA A 1 208 ? 9.407 -6.770 -17.257 1.00 95.44 208 ALA A O 1
ATOM 1581 N N . ILE A 1 209 ? 8.619 -6.336 -15.203 1.00 95.50 209 ILE A N 1
ATOM 1582 C CA . ILE A 1 209 ? 9.168 -7.552 -14.581 1.00 95.50 209 ILE A CA 1
ATOM 1583 C C . ILE A 1 209 ? 8.538 -8.810 -15.181 1.00 95.50 209 ILE A C 1
ATOM 1585 O O . ILE A 1 209 ? 9.245 -9.754 -15.520 1.00 95.50 209 ILE A O 1
ATOM 1589 N N . LEU A 1 210 ? 7.220 -8.821 -15.387 1.00 96.88 210 LEU A N 1
ATOM 1590 C CA . LEU A 1 210 ? 6.550 -9.942 -16.051 1.00 96.88 210 LEU A CA 1
ATOM 1591 C C . LEU A 1 210 ? 7.020 -10.084 -17.501 1.00 96.88 210 LEU A C 1
ATOM 1593 O O . LEU A 1 210 ? 7.260 -11.195 -17.966 1.00 96.88 210 LEU A O 1
ATOM 1597 N N . HIS A 1 211 ? 7.209 -8.973 -18.220 1.00 96.06 211 HIS A N 1
ATOM 1598 C CA . HIS A 1 211 ? 7.801 -9.007 -19.556 1.00 96.06 211 HIS A CA 1
ATOM 1599 C C . HIS A 1 211 ? 9.218 -9.605 -19.542 1.00 96.06 211 HIS A C 1
ATOM 1601 O O . HIS A 1 211 ? 9.520 -10.459 -20.379 1.00 96.06 211 HIS A O 1
ATOM 1607 N N . GLN A 1 212 ? 10.053 -9.215 -18.573 1.00 94.69 212 GLN A N 1
ATOM 1608 C CA . GLN A 1 212 ? 11.382 -9.786 -18.360 1.00 94.69 212 GLN A CA 1
ATOM 1609 C C . GLN A 1 212 ? 11.314 -11.299 -18.126 1.00 94.69 212 GLN A C 1
ATOM 1611 O O . GLN A 1 212 ? 12.088 -12.029 -18.741 1.00 94.69 212 GLN A O 1
ATOM 1616 N N . GLU A 1 213 ? 10.392 -11.790 -17.295 1.00 94.44 213 GLU A N 1
ATOM 1617 C CA . GLU A 1 213 ? 10.245 -13.229 -17.031 1.00 94.44 213 GLU A CA 1
ATOM 1618 C C . GLU A 1 213 ? 9.884 -14.023 -18.294 1.00 94.44 213 GLU A C 1
ATOM 1620 O O . GLU A 1 213 ? 10.441 -15.094 -18.525 1.00 94.44 213 GLU A O 1
ATOM 1625 N N . PHE A 1 214 ? 9.015 -13.490 -19.160 1.00 94.56 214 PHE A N 1
ATOM 1626 C CA . PHE A 1 214 ? 8.666 -14.161 -20.419 1.00 94.56 214 PHE A CA 1
ATOM 1627 C C . PHE A 1 214 ? 9.777 -14.117 -21.474 1.00 94.56 214 PHE A C 1
ATOM 1629 O O . PHE A 1 214 ? 9.855 -15.009 -22.317 1.00 94.56 214 PHE A O 1
ATOM 1636 N N . ARG A 1 215 ? 10.591 -13.057 -21.490 1.00 92.00 215 ARG A N 1
ATOM 1637 C CA . ARG A 1 215 ? 11.615 -12.828 -22.526 1.00 92.00 215 ARG A CA 1
ATOM 1638 C C . ARG A 1 215 ? 12.999 -13.335 -22.136 1.00 92.00 215 ARG A C 1
ATOM 1640 O O . ARG A 1 215 ? 13.810 -13.594 -23.021 1.00 92.00 215 ARG A O 1
ATOM 1647 N N . GLY A 1 216 ? 13.262 -13.451 -20.841 1.00 93.06 216 GLY A N 1
ATOM 1648 C CA . GLY A 1 216 ? 14.591 -13.641 -20.280 1.00 93.06 216 GLY A CA 1
ATOM 1649 C C . GLY A 1 216 ? 15.312 -12.311 -20.032 1.00 93.06 216 GLY A C 1
ATOM 1650 O O . GLY A 1 216 ? 15.221 -11.359 -20.812 1.00 93.06 216 GLY A O 1
ATOM 1651 N N . ARG A 1 217 ? 16.078 -12.270 -18.936 1.00 88.75 217 ARG A N 1
ATOM 1652 C CA . ARG A 1 217 ? 16.818 -11.091 -18.456 1.00 88.75 217 ARG A CA 1
ATOM 1653 C C . ARG A 1 217 ? 17.770 -10.510 -19.497 1.00 88.75 217 ARG A C 1
ATOM 1655 O O . ARG A 1 217 ? 17.769 -9.304 -19.719 1.00 88.75 217 ARG A O 1
ATOM 1662 N N . GLU A 1 218 ? 18.552 -11.347 -20.172 1.00 91.25 218 GLU A N 1
ATOM 1663 C CA . GLU A 1 218 ? 19.529 -10.876 -21.163 1.00 91.25 218 GLU A CA 1
ATOM 1664 C C . GLU A 1 218 ? 18.864 -10.160 -22.345 1.00 91.25 218 GLU A C 1
ATOM 1666 O O . GLU A 1 218 ? 19.319 -9.093 -22.770 1.00 91.25 218 GLU A O 1
ATOM 1671 N N . ALA A 1 219 ? 17.753 -10.714 -22.843 1.00 92.62 219 ALA A N 1
ATOM 1672 C CA . ALA A 1 219 ? 16.983 -10.124 -23.931 1.00 92.62 219 ALA A CA 1
ATOM 1673 C C . ALA A 1 219 ? 16.352 -8.790 -23.510 1.00 92.62 219 ALA A C 1
ATOM 1675 O O . ALA A 1 219 ? 16.379 -7.829 -24.282 1.00 92.62 219 ALA A O 1
ATOM 1676 N N . TRP A 1 220 ? 15.834 -8.710 -22.282 1.00 92.38 220 TRP A N 1
ATOM 1677 C CA . TRP A 1 220 ? 15.268 -7.477 -21.738 1.00 92.38 220 TRP A CA 1
ATOM 1678 C C . TRP A 1 220 ? 16.324 -6.380 -21.548 1.00 92.38 220 TRP A C 1
ATOM 1680 O O . TRP A 1 220 ? 16.149 -5.260 -22.027 1.00 92.38 220 TRP A O 1
ATOM 1690 N N . LEU A 1 221 ? 17.479 -6.708 -20.961 1.00 90.31 221 LEU A N 1
ATOM 1691 C CA . LEU A 1 221 ? 18.590 -5.763 -20.802 1.00 90.31 221 LEU A CA 1
ATOM 1692 C C . LEU A 1 221 ? 19.106 -5.243 -22.149 1.00 90.31 221 LEU A C 1
ATOM 1694 O O . LEU A 1 221 ? 19.466 -4.071 -22.268 1.00 90.31 221 LEU A O 1
ATOM 1698 N N . LYS A 1 222 ? 19.130 -6.095 -23.183 1.00 90.69 222 LYS A N 1
ATOM 1699 C CA . LYS A 1 222 ? 19.468 -5.669 -24.546 1.00 90.69 222 LYS A CA 1
ATOM 1700 C C . LYS A 1 222 ? 18.456 -4.650 -25.080 1.00 90.69 222 LYS A C 1
ATOM 1702 O O . LYS A 1 222 ? 18.878 -3.618 -25.592 1.00 90.69 222 LYS A O 1
ATOM 1707 N N . GLN A 1 223 ? 17.156 -4.891 -24.903 1.00 91.25 223 GLN A N 1
ATOM 1708 C CA . GLN A 1 223 ? 16.107 -3.951 -25.317 1.00 91.25 223 GLN A CA 1
ATOM 1709 C C . GLN A 1 223 ? 16.196 -2.607 -24.583 1.00 91.25 223 GLN A C 1
ATOM 1711 O O . GLN A 1 223 ? 16.075 -1.566 -25.226 1.00 91.25 223 GLN A O 1
ATOM 1716 N N . ILE A 1 224 ? 16.471 -2.610 -23.272 1.00 90.25 224 ILE A N 1
ATOM 1717 C CA . ILE A 1 224 ? 16.678 -1.373 -22.501 1.00 90.25 224 ILE A CA 1
ATOM 1718 C C . ILE A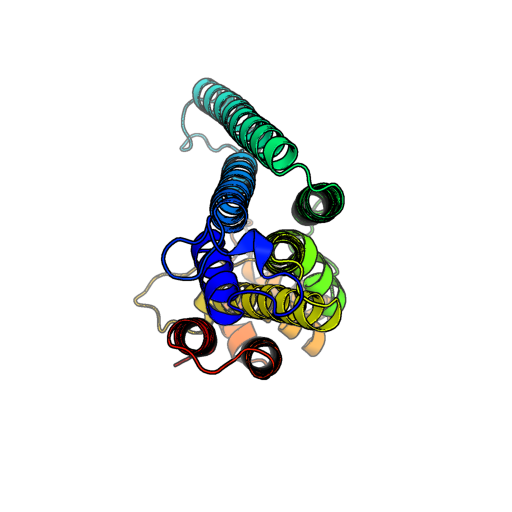 1 224 ? 17.864 -0.575 -23.061 1.00 90.25 224 ILE A C 1
ATOM 1720 O O . ILE A 1 224 ? 17.730 0.621 -23.323 1.00 90.25 224 ILE A O 1
ATOM 1724 N N . ARG A 1 225 ? 19.010 -1.226 -23.312 1.00 88.31 225 ARG A N 1
ATOM 1725 C CA . ARG A 1 225 ? 20.191 -0.561 -23.898 1.00 88.31 225 ARG A CA 1
ATOM 1726 C C . ARG A 1 225 ? 19.903 0.018 -25.284 1.00 88.31 225 ARG A C 1
ATOM 1728 O O . ARG A 1 225 ? 20.312 1.134 -25.587 1.00 88.31 225 ARG A O 1
ATOM 1735 N N . GLU A 1 226 ? 19.161 -0.710 -26.116 1.00 88.75 226 GLU A N 1
ATOM 1736 C CA . GLU A 1 226 ? 18.724 -0.236 -27.435 1.00 88.75 226 GLU A CA 1
ATOM 1737 C C . GLU A 1 226 ? 17.716 0.921 -27.372 1.00 88.75 226 GLU A C 1
ATOM 1739 O O . GLU A 1 226 ? 17.528 1.611 -28.376 1.00 88.75 226 GLU A O 1
ATOM 1744 N N . ALA A 1 227 ? 17.034 1.114 -26.242 1.00 87.69 227 ALA A N 1
ATOM 1745 C CA . ALA A 1 227 ? 16.123 2.231 -26.015 1.00 87.69 227 ALA A CA 1
ATOM 1746 C C . ALA A 1 227 ? 16.824 3.467 -25.424 1.00 87.69 227 ALA A C 1
ATOM 1748 O O . ALA A 1 227 ? 16.335 4.571 -25.613 1.00 87.69 227 ALA A O 1
ATOM 1749 N N . GLN A 1 228 ? 17.968 3.324 -24.746 1.00 84.19 228 GLN A N 1
ATOM 1750 C CA . GLN A 1 228 ? 18.714 4.462 -24.179 1.00 84.19 228 GLN A CA 1
ATOM 1751 C C . GLN A 1 228 ? 19.513 5.301 -25.185 1.00 84.19 228 GLN A C 1
ATOM 1753 O O . GLN A 1 228 ? 19.842 6.460 -24.915 1.00 84.19 228 GLN A O 1
ATOM 1758 N N . GLY A 1 229 ? 19.874 4.724 -26.333 1.00 73.00 229 GLY A N 1
ATOM 1759 C CA . GLY A 1 229 ? 20.658 5.416 -27.359 1.00 73.00 229 GLY A CA 1
ATOM 1760 C C . GLY A 1 229 ? 21.986 6.009 -26.848 1.00 73.00 229 GLY A C 1
ATOM 1761 O O . GLY A 1 229 ? 22.536 5.594 -25.833 1.00 73.00 229 GLY A O 1
ATOM 1762 N N . LYS A 1 230 ? 22.534 6.996 -27.575 1.00 61.62 230 LYS A N 1
ATOM 1763 C CA . LYS A 1 230 ? 23.859 7.603 -27.304 1.00 61.62 230 LYS A CA 1
ATOM 1764 C C . LYS A 1 230 ? 23.852 8.763 -26.286 1.00 61.62 230 LYS A C 1
ATOM 1766 O O . LYS A 1 230 ? 24.822 9.507 -26.221 1.00 61.62 230 LYS A O 1
ATOM 1771 N N . GLY A 1 231 ? 22.789 8.929 -25.497 1.00 62.62 231 GLY A N 1
ATOM 1772 C CA . GLY A 1 231 ? 22.648 10.051 -24.553 1.00 62.62 231 GLY A CA 1
ATOM 1773 C C . GLY A 1 231 ? 22.185 9.668 -23.147 1.00 62.62 231 GLY A C 1
ATOM 1774 O O . GLY A 1 231 ? 21.828 10.559 -22.386 1.00 62.62 231 GLY A O 1
ATOM 1775 N N . ASN A 1 232 ? 22.137 8.371 -22.813 1.00 67.88 232 ASN A N 1
ATOM 1776 C CA . ASN A 1 232 ? 21.544 7.830 -21.576 1.00 67.88 232 ASN A CA 1
ATOM 1777 C C . ASN A 1 232 ? 20.064 8.214 -21.346 1.00 67.88 232 ASN A C 1
ATOM 1779 O O . ASN A 1 232 ? 19.534 8.017 -20.253 1.00 67.88 232 ASN A O 1
ATOM 1783 N N . ILE A 1 233 ? 19.371 8.724 -22.370 1.00 77.19 233 ILE A N 1
ATOM 1784 C CA . ILE A 1 233 ? 17.946 9.063 -22.310 1.00 77.19 233 ILE A CA 1
ATOM 1785 C C . ILE A 1 233 ? 17.156 7.849 -22.790 1.00 77.19 233 ILE A C 1
ATOM 1787 O O . ILE A 1 233 ? 17.251 7.458 -23.948 1.00 77.19 233 ILE A O 1
ATOM 1791 N N . VAL A 1 234 ? 16.368 7.258 -21.895 1.00 83.12 234 VAL A N 1
ATOM 1792 C CA . VAL A 1 234 ? 15.531 6.089 -22.194 1.00 83.12 234 VAL A CA 1
ATOM 1793 C C . VAL A 1 234 ? 14.341 6.495 -23.073 1.00 83.12 234 VAL A C 1
ATOM 1795 O O . VAL A 1 234 ? 13.510 7.305 -22.663 1.00 83.12 234 VAL A O 1
ATOM 1798 N N . ASP A 1 235 ? 14.211 5.880 -24.249 1.00 87.50 235 ASP A N 1
ATOM 1799 C CA . ASP A 1 235 ? 12.989 5.911 -25.056 1.00 87.50 235 ASP A CA 1
ATOM 1800 C C . ASP A 1 235 ? 11.920 4.996 -24.432 1.00 87.50 235 ASP A C 1
ATOM 1802 O O . ASP A 1 235 ? 11.790 3.807 -24.747 1.00 87.50 235 ASP A O 1
ATOM 1806 N N . TYR A 1 236 ? 11.148 5.565 -23.504 1.00 89.25 236 TYR A N 1
ATOM 1807 C CA . TYR A 1 236 ? 10.067 4.855 -22.820 1.00 89.25 236 TYR A CA 1
ATOM 1808 C C . TYR A 1 236 ? 8.953 4.405 -23.766 1.00 89.25 236 TYR A C 1
ATOM 1810 O O . TYR A 1 236 ? 8.316 3.391 -23.485 1.00 89.25 236 TYR A O 1
ATOM 1818 N N . LYS A 1 237 ? 8.733 5.094 -24.894 1.00 89.19 237 LYS A N 1
ATOM 1819 C CA . LYS A 1 237 ? 7.689 4.722 -25.855 1.00 89.19 237 LYS A CA 1
ATOM 1820 C C . LYS A 1 237 ? 8.032 3.395 -26.527 1.00 89.19 237 LYS A C 1
ATOM 1822 O O . LYS A 1 237 ? 7.209 2.482 -26.540 1.00 89.19 237 LYS A O 1
ATOM 1827 N N . LYS A 1 238 ? 9.278 3.239 -26.981 1.00 90.25 238 LYS A N 1
ATOM 1828 C CA . LYS A 1 238 ? 9.769 1.980 -27.563 1.00 90.25 238 LYS A CA 1
ATOM 1829 C C . LYS A 1 238 ? 9.656 0.804 -26.584 1.00 90.25 238 LYS A C 1
ATOM 1831 O O . LYS A 1 238 ? 9.228 -0.286 -26.966 1.00 90.25 238 LYS A O 1
ATOM 1836 N N . LEU A 1 239 ? 10.017 1.011 -25.313 1.00 92.56 239 LEU A N 1
ATOM 1837 C CA . LEU A 1 239 ? 9.903 -0.031 -24.282 1.00 92.56 239 LEU A CA 1
ATOM 1838 C C . LEU A 1 239 ? 8.445 -0.369 -23.957 1.00 92.56 239 LEU A C 1
ATOM 1840 O O . LEU A 1 239 ? 8.098 -1.539 -23.810 1.00 92.56 239 LEU A O 1
ATOM 1844 N N . GLN A 1 240 ? 7.582 0.640 -23.877 1.00 92.50 240 GLN A N 1
ATOM 1845 C CA . GLN A 1 240 ? 6.154 0.469 -23.645 1.00 92.50 240 GLN A CA 1
ATOM 1846 C C . GLN A 1 240 ? 5.498 -0.344 -24.770 1.00 92.50 240 GLN A C 1
ATOM 1848 O O . GLN A 1 240 ? 4.761 -1.286 -24.481 1.00 92.50 240 GLN A O 1
ATOM 1853 N N . GLU A 1 241 ? 5.795 -0.038 -26.036 1.00 91.44 241 GLU A N 1
ATOM 1854 C CA . GLU A 1 241 ? 5.319 -0.801 -27.199 1.00 91.44 241 GLU A CA 1
ATOM 1855 C C . GLU A 1 241 ? 5.786 -2.264 -27.146 1.00 91.44 241 GLU A C 1
ATOM 1857 O O . GLU A 1 241 ? 4.980 -3.175 -27.340 1.00 91.44 241 GLU A O 1
ATOM 1862 N N . ALA A 1 242 ? 7.053 -2.511 -26.794 1.00 93.06 242 ALA A N 1
ATOM 1863 C CA . ALA A 1 242 ? 7.586 -3.865 -26.637 1.00 93.06 242 ALA A CA 1
ATOM 1864 C C . ALA A 1 242 ? 6.889 -4.652 -25.510 1.00 93.06 242 ALA A C 1
ATOM 1866 O O . ALA A 1 242 ? 6.535 -5.821 -25.693 1.00 93.06 242 ALA A O 1
ATOM 1867 N N . ILE A 1 243 ? 6.649 -4.014 -24.360 1.00 95.12 243 ILE A N 1
ATOM 1868 C CA . ILE A 1 243 ? 5.948 -4.630 -23.225 1.00 95.12 243 ILE A CA 1
ATOM 1869 C C . ILE A 1 243 ? 4.485 -4.929 -23.587 1.00 95.12 243 ILE A C 1
ATOM 1871 O O . ILE A 1 243 ? 4.002 -6.019 -23.266 1.00 95.12 243 ILE A O 1
ATOM 1875 N N . LYS A 1 244 ? 3.807 -4.011 -24.297 1.00 93.19 244 LYS A N 1
ATOM 1876 C CA . LYS A 1 244 ? 2.424 -4.169 -24.792 1.00 93.19 244 LYS A CA 1
ATOM 1877 C C . LYS A 1 244 ? 2.285 -5.273 -25.839 1.00 93.19 244 LYS A C 1
ATOM 1879 O O . LYS A 1 244 ? 1.279 -5.971 -25.834 1.00 93.19 244 LYS A O 1
ATOM 1884 N N . ALA A 1 245 ? 3.279 -5.446 -26.711 1.00 93.12 245 ALA A N 1
ATOM 1885 C CA . ALA A 1 245 ? 3.295 -6.525 -27.700 1.00 93.12 245 ALA A CA 1
ATOM 1886 C C . ALA A 1 245 ? 3.530 -7.913 -27.069 1.00 93.12 245 ALA A C 1
ATOM 1888 O O . ALA A 1 245 ? 3.223 -8.937 -27.678 1.00 93.12 245 ALA A O 1
ATOM 1889 N N . GLY A 1 246 ? 4.101 -7.960 -25.860 1.00 92.94 246 GLY A N 1
ATOM 1890 C CA . GLY A 1 246 ? 4.293 -9.184 -25.086 1.00 92.94 246 GLY A CA 1
ATOM 1891 C C . GLY A 1 246 ? 3.137 -9.503 -24.129 1.00 92.94 246 GLY A C 1
ATOM 1892 O O . GLY A 1 246 ? 2.087 -8.873 -24.130 1.00 92.94 246 GLY A O 1
ATOM 1893 N N . LYS A 1 247 ? 3.361 -10.483 -23.242 1.00 95.31 247 LYS A N 1
ATOM 1894 C CA . LYS A 1 247 ? 2.390 -10.907 -22.211 1.00 95.31 247 LYS A CA 1
ATOM 1895 C C . LYS A 1 247 ? 2.514 -10.153 -20.879 1.00 95.31 247 LYS A C 1
ATOM 1897 O O . LYS A 1 247 ? 1.813 -10.487 -19.926 1.00 95.31 247 LYS A O 1
ATOM 1902 N N . GLY A 1 248 ? 3.416 -9.173 -20.779 1.00 96.00 248 GLY A N 1
ATOM 1903 C CA . GLY A 1 248 ? 3.704 -8.465 -19.524 1.00 96.00 248 GLY A CA 1
ATOM 1904 C C . GLY A 1 248 ? 2.494 -7.685 -19.005 1.00 96.00 248 GLY A C 1
ATOM 1905 O O . GLY A 1 248 ? 2.095 -7.855 -17.855 1.00 96.00 248 GLY A O 1
ATOM 1906 N N . VAL A 1 249 ? 1.857 -6.898 -19.881 1.00 96.38 249 VAL A N 1
ATOM 1907 C CA . VAL A 1 249 ? 0.669 -6.094 -19.534 1.00 96.38 249 VAL A CA 1
ATOM 1908 C C . VAL A 1 249 ? -0.520 -6.979 -19.173 1.00 96.38 249 VAL A C 1
ATOM 1910 O O . VAL A 1 249 ? -1.116 -6.796 -18.116 1.00 96.38 249 VAL A O 1
ATOM 1913 N N . THR A 1 250 ? -0.846 -7.966 -20.011 1.00 96.62 250 THR A N 1
ATOM 1914 C CA . THR A 1 250 ? -1.996 -8.853 -19.772 1.00 96.62 250 THR A CA 1
ATOM 1915 C C . THR A 1 250 ? -1.832 -9.643 -18.474 1.00 96.62 250 THR A C 1
ATOM 1917 O O . THR A 1 250 ? -2.756 -9.697 -17.671 1.00 96.62 250 THR A O 1
ATOM 1920 N N . SER A 1 251 ? -0.628 -10.156 -18.196 1.00 97.50 251 SER A N 1
ATOM 1921 C CA . SER A 1 251 ? -0.351 -10.892 -16.954 1.00 97.50 251 SER A CA 1
ATOM 1922 C C . SER A 1 251 ? -0.420 -9.993 -15.715 1.00 97.50 251 SER A C 1
ATOM 1924 O O . SER A 1 251 ? -0.865 -10.433 -14.655 1.00 97.50 251 SER A O 1
ATOM 1926 N N . ALA A 1 252 ? -0.013 -8.724 -15.827 1.00 97.94 252 ALA A N 1
ATOM 1927 C CA . ALA A 1 252 ? -0.156 -7.753 -14.743 1.00 97.94 252 ALA A CA 1
ATOM 1928 C C . ALA A 1 252 ? -1.632 -7.398 -14.481 1.00 97.94 252 ALA A C 1
ATOM 1930 O O . ALA A 1 252 ? -2.024 -7.274 -13.319 1.00 97.94 252 ALA A O 1
ATOM 1931 N N . ILE A 1 253 ? -2.459 -7.290 -15.530 1.00 97.88 253 ILE A N 1
ATOM 1932 C CA . ILE A 1 253 ? -3.918 -7.112 -15.409 1.00 97.88 253 ILE A CA 1
ATOM 1933 C C . ILE A 1 253 ? -4.545 -8.315 -14.694 1.00 97.88 253 ILE A C 1
ATOM 1935 O O . ILE A 1 253 ? -5.311 -8.133 -13.744 1.00 97.88 253 ILE A O 1
ATOM 1939 N N . ASP A 1 254 ? -4.193 -9.538 -15.093 1.00 97.88 254 ASP A N 1
ATOM 1940 C CA . ASP A 1 254 ? -4.708 -10.758 -14.462 1.00 97.88 254 ASP A CA 1
ATOM 1941 C C . ASP A 1 254 ? -4.284 -10.856 -12.993 1.00 97.88 254 ASP A C 1
ATOM 1943 O O . ASP A 1 254 ? -5.092 -11.195 -12.124 1.00 97.88 254 ASP A O 1
ATOM 1947 N N . LEU A 1 255 ? -3.041 -10.481 -12.678 1.00 98.25 255 LEU A N 1
ATOM 1948 C CA . LEU A 1 255 ? -2.557 -10.421 -11.301 1.00 98.25 255 LEU A CA 1
ATOM 1949 C C . LEU A 1 255 ? -3.301 -9.357 -10.475 1.00 98.25 255 LEU A C 1
ATOM 1951 O O . LEU A 1 255 ? -3.632 -9.609 -9.314 1.00 98.25 255 LEU A O 1
ATOM 1955 N N . CYS A 1 256 ? -3.602 -8.194 -11.064 1.00 98.50 256 CYS A N 1
ATOM 1956 C CA . CYS A 1 256 ? -4.394 -7.138 -10.428 1.00 98.50 256 CYS A CA 1
ATOM 1957 C C . CYS A 1 256 ? -5.799 -7.644 -10.081 1.00 98.50 256 CYS A C 1
ATOM 1959 O O . CYS A 1 256 ? -6.227 -7.557 -8.927 1.00 98.50 256 CYS A O 1
ATOM 1961 N N . ARG A 1 257 ? -6.478 -8.276 -11.046 1.00 98.31 257 ARG A N 1
ATOM 1962 C CA . ARG A 1 257 ? -7.798 -8.896 -10.851 1.00 98.31 257 ARG A CA 1
ATOM 1963 C C . ARG A 1 257 ? -7.763 -10.016 -9.815 1.00 98.31 257 ARG A C 1
ATOM 1965 O O . ARG A 1 257 ? -8.642 -10.074 -8.964 1.00 98.31 257 ARG A O 1
ATOM 1972 N N . CYS A 1 258 ? -6.729 -10.856 -9.820 1.00 98.44 258 CYS A N 1
ATOM 1973 C CA . CYS A 1 258 ? -6.542 -11.911 -8.822 1.00 98.44 258 CYS A CA 1
ATOM 1974 C C . CYS A 1 258 ? -6.464 -11.340 -7.397 1.00 98.44 258 CYS A C 1
ATOM 1976 O O . CYS A 1 258 ? -7.150 -11.820 -6.494 1.00 98.44 258 CYS A O 1
ATOM 1978 N N . HIS A 1 259 ? -5.683 -10.277 -7.190 1.00 98.69 259 HIS A N 1
ATOM 1979 C CA . HIS A 1 259 ? -5.644 -9.587 -5.904 1.00 98.69 259 HIS A CA 1
ATOM 1980 C C . HIS A 1 259 ? -6.979 -8.917 -5.558 1.00 98.69 259 HIS A C 1
ATOM 1982 O O . HIS A 1 259 ? -7.433 -9.046 -4.425 1.00 98.69 259 HIS A O 1
ATOM 1988 N N . GLY A 1 260 ? -7.657 -8.287 -6.519 1.00 98.62 260 GLY A N 1
ATOM 1989 C CA . GLY A 1 260 ? -9.004 -7.754 -6.302 1.00 98.62 260 GLY A CA 1
ATOM 1990 C C . GLY A 1 260 ? -10.000 -8.820 -5.837 1.00 98.62 260 GLY A C 1
ATOM 1991 O O . GLY A 1 260 ? -10.635 -8.653 -4.801 1.00 98.62 260 GLY A O 1
ATOM 1992 N N . ASN A 1 261 ? -10.064 -9.963 -6.520 1.00 98.62 261 ASN A N 1
ATOM 1993 C CA . ASN A 1 261 ? -10.956 -11.068 -6.157 1.00 98.62 261 ASN A CA 1
ATOM 1994 C C . ASN A 1 261 ? -10.667 -11.609 -4.752 1.00 98.62 261 ASN A C 1
ATOM 1996 O O . ASN A 1 261 ? -11.591 -11.902 -4.002 1.00 98.62 261 ASN A O 1
ATOM 2000 N N . ARG A 1 262 ? -9.391 -11.696 -4.358 1.00 98.75 262 ARG A N 1
ATOM 2001 C CA . ARG A 1 262 ? -9.017 -12.103 -2.994 1.00 98.75 262 ARG A CA 1
ATOM 2002 C C . ARG A 1 262 ? -9.422 -11.074 -1.939 1.00 98.75 262 ARG A C 1
ATOM 2004 O O . ARG A 1 262 ? -9.801 -11.466 -0.842 1.00 98.75 262 ARG A O 1
ATOM 2011 N N . ALA A 1 263 ? -9.364 -9.780 -2.259 1.00 98.69 263 ALA A N 1
ATOM 2012 C CA . ALA A 1 263 ? -9.884 -8.741 -1.375 1.00 98.69 263 ALA A CA 1
ATOM 2013 C C . ALA A 1 263 ? -11.412 -8.852 -1.228 1.00 98.69 263 ALA A C 1
ATOM 2015 O O . ALA A 1 263 ? -11.913 -8.805 -0.111 1.00 98.69 263 ALA A O 1
ATOM 2016 N N . LEU A 1 264 ? -12.145 -9.069 -2.326 1.00 98.62 264 LEU A N 1
ATOM 2017 C CA . LEU A 1 264 ? -13.599 -9.276 -2.296 1.00 98.62 264 LEU A CA 1
ATOM 2018 C C . LEU A 1 264 ? -13.988 -10.515 -1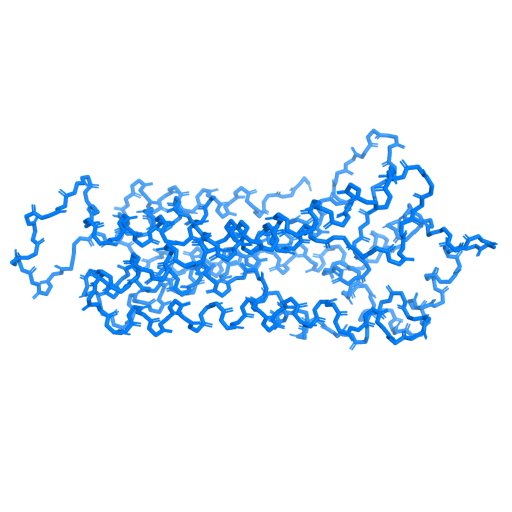.481 1.00 98.62 264 LEU A C 1
ATOM 2020 O O . LEU A 1 264 ? -14.871 -10.421 -0.638 1.00 98.62 264 LEU A O 1
ATOM 2024 N N . ALA A 1 265 ? -13.282 -11.635 -1.661 1.00 98.62 265 ALA A N 1
ATOM 2025 C CA . ALA A 1 265 ? -13.515 -12.855 -0.888 1.00 98.62 265 ALA A CA 1
ATOM 2026 C C . ALA A 1 265 ? -13.321 -12.628 0.622 1.00 98.62 265 ALA A C 1
ATOM 2028 O O . ALA A 1 265 ? -14.115 -13.097 1.431 1.00 98.62 265 ALA A O 1
ATOM 2029 N N . ALA A 1 266 ? -12.312 -11.844 1.019 1.00 98.50 266 ALA A N 1
ATOM 2030 C CA . ALA A 1 266 ? -12.114 -11.489 2.424 1.00 98.50 266 ALA A CA 1
ATOM 2031 C C . ALA A 1 266 ? -13.288 -10.669 3.004 1.00 98.50 266 ALA A C 1
ATOM 2033 O O . ALA A 1 266 ? -13.577 -10.774 4.196 1.00 98.50 266 ALA A O 1
ATOM 2034 N N . LEU A 1 267 ? -14.000 -9.889 2.177 1.00 98.12 267 LEU A N 1
ATOM 2035 C CA . LEU A 1 267 ? -15.175 -9.125 2.612 1.00 98.12 267 LEU A CA 1
ATOM 2036 C C . LEU A 1 267 ? -16.407 -9.998 2.887 1.00 98.12 267 LEU A C 1
ATOM 2038 O O . LEU A 1 267 ? -1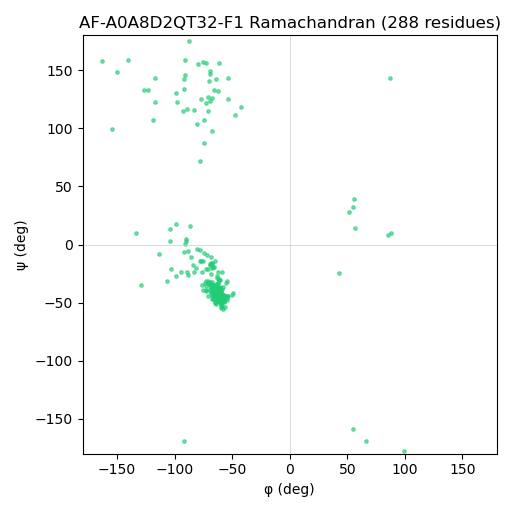7.294 -9.562 3.619 1.00 98.12 267 LEU A O 1
ATOM 2042 N N . GLU A 1 268 ? -16.482 -11.217 2.347 1.00 96.62 268 GLU A N 1
ATOM 2043 C CA . GLU A 1 268 ? -17.648 -12.102 2.509 1.00 96.62 268 GLU A CA 1
ATOM 2044 C C . GLU A 1 268 ? -17.897 -12.490 3.971 1.00 96.62 268 GLU A C 1
ATOM 2046 O O . GLU A 1 268 ? -19.030 -12.791 4.352 1.00 96.62 268 GLU A O 1
ATOM 2051 N N . ARG A 1 269 ? -16.856 -12.429 4.812 1.00 95.00 269 ARG A N 1
ATOM 2052 C CA . ARG A 1 269 ? -16.968 -12.709 6.245 1.00 95.00 269 ARG A CA 1
ATOM 2053 C C . ARG A 1 269 ? -17.588 -11.570 7.053 1.00 95.00 269 ARG A C 1
ATOM 2055 O O . ARG A 1 269 ? -17.992 -11.788 8.193 1.00 95.00 269 ARG A O 1
ATOM 2062 N N . PHE A 1 270 ? -17.694 -10.380 6.470 1.00 96.19 270 PHE A N 1
ATOM 2063 C CA . PHE A 1 270 ? -18.298 -9.218 7.109 1.00 96.19 270 PHE A CA 1
ATOM 2064 C C . PHE A 1 270 ? -19.799 -9.136 6.777 1.00 96.19 270 PHE A C 1
ATOM 2066 O O . PHE A 1 270 ? -20.200 -9.422 5.637 1.00 96.19 270 PHE A O 1
ATOM 2073 N N . PRO A 1 271 ? -20.647 -8.719 7.736 1.00 94.94 271 PRO A N 1
ATOM 2074 C CA . PRO A 1 271 ? -22.077 -8.544 7.507 1.00 94.94 271 PRO A CA 1
ATOM 2075 C C . PRO A 1 271 ? -22.393 -7.633 6.305 1.00 94.94 271 PRO A C 1
ATOM 2077 O O . PRO A 1 271 ? -21.701 -6.630 6.086 1.00 94.94 271 PRO A O 1
ATOM 2080 N N . PRO A 1 272 ? -23.456 -7.932 5.532 1.00 96.56 272 PRO A N 1
ATOM 2081 C CA . PRO A 1 272 ? -23.957 -7.025 4.505 1.00 96.56 272 PRO A CA 1
ATOM 2082 C C . PRO A 1 272 ? -24.251 -5.637 5.073 1.00 96.56 272 PRO A C 1
ATOM 2084 O O . PRO A 1 272 ? -24.983 -5.496 6.051 1.00 96.56 272 PRO A O 1
ATOM 2087 N N . SER A 1 273 ? -23.654 -4.614 4.469 1.00 97.31 273 SER A N 1
ATOM 2088 C CA . SER A 1 273 ? -23.801 -3.218 4.874 1.00 97.31 273 SER A CA 1
ATOM 2089 C C . SER A 1 273 ? -23.333 -2.296 3.752 1.00 97.31 273 SER A C 1
ATOM 2091 O O . SER A 1 273 ? -22.479 -2.676 2.951 1.00 97.31 273 SER A O 1
ATOM 2093 N N . GLU A 1 274 ? -23.797 -1.044 3.758 1.00 97.56 274 GLU A N 1
ATOM 2094 C CA . GLU A 1 274 ? -23.315 -0.019 2.820 1.00 97.56 274 GLU A CA 1
ATOM 2095 C C . GLU A 1 274 ? -21.790 0.161 2.883 1.00 97.56 274 GLU A C 1
ATOM 2097 O O . GLU A 1 274 ? -21.145 0.438 1.875 1.00 97.56 274 GLU A O 1
ATOM 2102 N N . ALA A 1 275 ? -21.188 -0.018 4.065 1.00 98.06 275 ALA A N 1
ATOM 2103 C CA . ALA A 1 275 ? -19.741 0.074 4.237 1.00 98.06 275 ALA A CA 1
ATOM 2104 C C . ALA A 1 275 ? -19.007 -1.075 3.532 1.00 98.06 275 ALA A C 1
ATOM 2106 O O . ALA A 1 275 ? -17.996 -0.838 2.869 1.00 98.06 275 ALA A O 1
ATOM 2107 N N . ARG A 1 276 ? -19.532 -2.305 3.627 1.00 98.19 276 ARG A N 1
ATOM 2108 C CA . ARG A 1 276 ? -18.998 -3.460 2.895 1.00 98.19 276 ARG A CA 1
ATOM 2109 C C . ARG A 1 276 ? -19.125 -3.263 1.385 1.00 98.19 276 ARG A C 1
ATOM 2111 O O . ARG A 1 276 ? -18.166 -3.512 0.657 1.00 98.19 276 ARG A O 1
ATOM 2118 N N . ASP A 1 277 ? -20.266 -2.759 0.926 1.00 98.44 277 ASP A N 1
ATOM 2119 C CA . ASP A 1 277 ? -20.500 -2.496 -0.496 1.00 98.44 277 ASP A CA 1
ATOM 2120 C C . ASP A 1 277 ? -19.583 -1.376 -1.015 1.00 98.44 277 ASP A C 1
ATOM 2122 O O . ASP A 1 277 ? -19.026 -1.478 -2.107 1.00 98.44 277 ASP A O 1
ATOM 2126 N N . ALA A 1 278 ? -19.326 -0.341 -0.209 1.00 98.44 278 ALA A N 1
ATOM 2127 C CA . ALA A 1 278 ? -18.353 0.701 -0.532 1.00 98.44 278 ALA A CA 1
ATOM 2128 C C . ALA A 1 278 ? -16.922 0.148 -0.667 1.00 98.44 278 ALA A C 1
ATOM 2130 O O . ALA A 1 278 ? -16.215 0.515 -1.607 1.00 98.44 278 ALA A O 1
ATOM 2131 N N . LEU A 1 279 ? -16.496 -0.758 0.221 1.00 98.56 279 LEU A N 1
ATOM 2132 C CA . LEU A 1 279 ? -15.199 -1.441 0.112 1.00 98.56 279 LEU A CA 1
ATOM 2133 C C . LEU A 1 279 ? -15.111 -2.271 -1.177 1.00 98.56 279 LEU A C 1
ATOM 2135 O O . LEU A 1 279 ? -14.118 -2.181 -1.898 1.00 98.56 279 LEU A O 1
ATOM 2139 N N . ALA A 1 280 ? -16.166 -3.018 -1.513 1.00 98.56 280 ALA A N 1
ATOM 2140 C CA . ALA A 1 280 ? -16.232 -3.772 -2.763 1.00 98.56 280 ALA A CA 1
ATOM 2141 C C . ALA A 1 280 ? -16.155 -2.852 -3.996 1.00 98.56 280 ALA A C 1
ATOM 2143 O O . ALA A 1 280 ? -15.387 -3.115 -4.920 1.00 98.56 280 ALA A O 1
ATOM 2144 N N . ASN A 1 281 ? -16.866 -1.721 -3.979 1.00 98.25 281 ASN A N 1
ATOM 2145 C CA . ASN A 1 281 ? -16.834 -0.723 -5.050 1.00 98.25 281 ASN A CA 1
ATOM 2146 C C . ASN A 1 281 ? -15.439 -0.126 -5.271 1.00 98.25 281 ASN A C 1
ATOM 2148 O O . ASN A 1 281 ? -15.044 0.082 -6.420 1.00 98.25 281 ASN A O 1
ATOM 2152 N N . ILE A 1 282 ? -14.663 0.097 -4.205 1.00 97.81 282 ILE A N 1
ATOM 2153 C CA . ILE A 1 282 ? -13.257 0.512 -4.329 1.00 97.81 282 ILE A CA 1
ATOM 2154 C C . ILE A 1 282 ? -12.457 -0.554 -5.091 1.00 97.81 282 ILE A C 1
ATOM 2156 O O . ILE A 1 282 ? -11.708 -0.221 -6.009 1.00 97.81 282 ILE A O 1
ATOM 2160 N N . VAL A 1 283 ? -12.643 -1.837 -4.768 1.00 98.12 283 VAL A N 1
ATOM 2161 C CA . VAL A 1 283 ? -11.944 -2.934 -5.455 1.00 98.12 283 VAL A CA 1
ATOM 2162 C C . VAL A 1 283 ? -12.353 -3.034 -6.929 1.00 98.12 283 VAL A C 1
ATOM 2164 O O . VAL A 1 283 ? -11.485 -3.186 -7.795 1.00 98.12 283 VAL A O 1
ATOM 2167 N N . TYR A 1 284 ? -13.643 -2.894 -7.244 1.00 97.88 284 TYR A N 1
ATOM 2168 C CA . TYR A 1 284 ? -14.122 -2.882 -8.630 1.00 97.88 284 TYR A CA 1
ATOM 2169 C C . TYR A 1 284 ? -13.551 -1.708 -9.427 1.00 97.88 284 TYR A C 1
ATOM 2171 O O . TYR A 1 284 ? -13.139 -1.884 -10.571 1.00 97.88 284 TYR A O 1
ATOM 2179 N N . ALA A 1 285 ? -13.459 -0.521 -8.822 1.00 95.75 285 ALA A N 1
ATOM 2180 C CA . ALA A 1 285 ? -12.873 0.645 -9.474 1.00 95.75 285 ALA A CA 1
ATOM 2181 C C . ALA A 1 285 ? -11.387 0.433 -9.814 1.00 95.75 285 ALA A C 1
ATOM 2183 O O . ALA A 1 285 ? -10.956 0.780 -10.912 1.00 95.75 285 ALA A O 1
ATOM 2184 N N . VAL A 1 286 ? -10.620 -0.178 -8.906 1.00 94.50 286 VAL A N 1
ATOM 2185 C CA . VAL A 1 286 ? -9.185 -0.465 -9.095 1.00 94.50 286 VAL A CA 1
ATOM 2186 C C . VAL A 1 286 ? -8.939 -1.561 -10.139 1.00 94.50 286 VAL A C 1
ATOM 2188 O O . VAL A 1 286 ? -7.947 -1.522 -10.862 1.00 94.50 286 VAL A O 1
ATOM 2191 N N . THR A 1 287 ? -9.835 -2.538 -10.257 1.00 94.81 287 THR A N 1
ATOM 2192 C CA . THR A 1 287 ? -9.672 -3.677 -11.184 1.00 94.81 287 THR A CA 1
ATOM 2193 C C . THR A 1 287 ? -10.278 -3.448 -12.569 1.00 94.81 287 THR A C 1
ATOM 2195 O O . THR A 1 287 ? -10.190 -4.320 -13.442 1.00 94.81 287 THR A O 1
ATOM 2198 N N . ARG A 1 288 ? -10.869 -2.271 -12.795 1.00 91.88 288 ARG A N 1
ATOM 2199 C CA . ARG A 1 288 ? -11.433 -1.875 -14.082 1.00 91.88 288 ARG A CA 1
ATOM 2200 C C . ARG A 1 288 ? -10.339 -1.326 -14.997 1.00 91.88 288 ARG A C 1
ATOM 2202 O O . ARG A 1 288 ? -9.769 -0.269 -14.735 1.00 91.88 288 ARG A O 1
ATOM 2209 N N . PHE A 1 289 ? -10.112 -2.028 -16.098 1.00 86.31 289 PHE A N 1
ATOM 2210 C CA . PHE A 1 289 ? -9.264 -1.595 -17.206 1.00 86.31 289 PHE A CA 1
ATOM 2211 C C . PHE A 1 289 ? -10.141 -1.448 -18.461 1.00 86.31 289 PHE A C 1
ATOM 2213 O O . PHE A 1 289 ? -11.103 -2.217 -18.572 1.00 86.31 289 PHE A O 1
ATOM 2220 N N . PRO A 1 290 ? -9.881 -0.453 -19.330 1.00 69.62 290 PRO A N 1
ATOM 2221 C CA . PRO A 1 290 ? -10.512 -0.349 -20.646 1.00 69.62 290 PRO A CA 1
ATOM 2222 C C . PRO A 1 290 ? -10.236 -1.573 -21.526 1.00 69.62 290 PRO A C 1
ATOM 2224 O O . PRO A 1 290 ? -9.229 -2.282 -21.276 1.00 69.62 290 PRO A O 1
#

pLDDT: mean 90.3, std 12.1, range [41.91, 98.88]

Organism: NCBI:txid1220523

Nearest PDB structures (foldseek):
  4jyx-assembly5_E-3  TM=8.705E-01  e=8.391E-10  Paraglaciecola sp. T6c
  4jyx-assembly6_C  TM=8.563E-01  e=7.336E-10  Paraglaciecola sp. T6c
  3n3d-assembly1_A  TM=8.134E-01  e=3.075E-09  Levilactobacillus brevis ATCC 367
  3rmg-assembly1_A  TM=8.302E-01  e=4.319E-08  Bacteroides thetaiotaomicron
  5e8l-assembly1_A  TM=6.840E-01  e=1.625E-06  Arabidopsis thaliana